Protein AF-A0A5C3KG82-F1 (afdb_monomer_lite)

Foldseek 3Di:
DQDDLVLVVVQCCPDPLVVLAAFPDTWDWAAPDPPGPDIDIDTDGDDDPVCVSVVVQAQDWTDTPNDIDGDHDDDPLDQFDQAQFQRATRDYVVPDPDPARADQFARHRDYVVCCCVPPPLQPWPPPDVVTDDRQDPPHDRQNGAGPQQRDNDGSPDCPDPCVVCRSPNVVSVVSVVVVVVVVVVVVVVVPDDDPDD

Radius of gyration: 24.8 Å; chains: 1; bounding box: 62×50×64 Å

Secondary structure (DSSP, 8-state):
-PPPHHHHHHHHHHSTTGGG--BSS--EEEESSTT-S-EEEE--B---TT-HHHHHHTT-EEEETTEEEE--PPP------B-TTT--BTS-GGG---SS---TTT--SS-GGGHHHH-TTTS--TT-SS--PPPPTTPPPS----TTT--SS-TT-TTSHHHHTTT-HHHHHHHHHHHHHHHHHHHHHHT------

Organism: Coprinopsis marcescibilis (NCBI:txid230819)

pLDDT: mean 83.53, std 13.72, range [41.16, 96.25]

Structure (mmCIF, N/CA/C/O backbone):
data_AF-A0A5C3KG82-F1
#
_entry.id   AF-A0A5C3KG82-F1
#
loop_
_atom_site.group_PDB
_atom_site.id
_atom_site.type_symbol
_atom_site.label_atom_id
_atom_site.label_alt_id
_atom_site.label_comp_id
_atom_site.label_asym_id
_atom_site.label_entity_id
_atom_site.label_seq_id
_atom_site.pdbx_PDB_ins_code
_atom_site.Cartn_x
_atom_site.Cartn_y
_atom_site.Cartn_z
_atom_site.occupancy
_atom_site.B_iso_or_equiv
_atom_site.auth_seq_id
_atom_site.auth_comp_id
_atom_site.auth_asym_id
_atom_site.auth_atom_id
_atom_site.pdbx_PDB_model_num
ATOM 1 N N . MET A 1 1 ? 3.382 -3.334 32.034 1.00 50.88 1 MET A N 1
ATOM 2 C CA . MET A 1 1 ? 3.306 -4.408 31.021 1.00 50.88 1 MET A CA 1
ATOM 3 C C . MET A 1 1 ? 2.644 -3.820 29.782 1.00 50.88 1 MET A C 1
ATOM 5 O O . MET A 1 1 ? 1.659 -3.107 29.936 1.00 50.88 1 MET A O 1
ATOM 9 N N . LEU A 1 2 ? 3.235 -3.974 28.597 1.00 67.50 2 LEU A N 1
ATOM 10 C CA . LEU A 1 2 ? 2.652 -3.453 27.353 1.00 67.50 2 LEU A CA 1
ATOM 11 C C . LEU A 1 2 ? 1.677 -4.492 26.803 1.00 67.50 2 LEU A C 1
ATOM 13 O O . LEU A 1 2 ? 2.041 -5.661 26.753 1.00 67.50 2 LEU A O 1
ATOM 17 N N . ALA A 1 3 ? 0.479 -4.063 26.405 1.00 79.88 3 ALA A N 1
ATOM 18 C CA . ALA A 1 3 ? -0.500 -4.946 25.777 1.00 79.88 3 ALA A CA 1
ATOM 19 C C . ALA A 1 3 ? 0.092 -5.602 24.520 1.00 79.88 3 ALA A C 1
ATOM 21 O O . ALA A 1 3 ? 0.797 -4.949 23.743 1.00 79.88 3 ALA A O 1
ATOM 22 N N . THR A 1 4 ? -0.199 -6.883 24.338 1.00 89.44 4 THR A N 1
ATOM 23 C CA . THR A 1 4 ? 0.180 -7.699 23.184 1.00 89.44 4 THR A CA 1
ATOM 24 C C . THR A 1 4 ? -0.978 -7.822 22.194 1.00 89.44 4 THR A C 1
ATOM 26 O O . THR A 1 4 ? -2.121 -7.462 22.488 1.00 89.44 4 THR A O 1
ATOM 29 N N . ALA A 1 5 ? -0.689 -8.299 20.981 1.00 90.00 5 ALA A N 1
ATOM 30 C CA . ALA A 1 5 ? -1.726 -8.542 19.978 1.00 90.00 5 ALA A CA 1
ATOM 31 C C . ALA A 1 5 ? -2.764 -9.562 20.477 1.00 90.00 5 ALA A C 1
ATOM 33 O O . ALA A 1 5 ? -3.955 -9.416 20.191 1.00 90.00 5 ALA A O 1
ATOM 34 N N . ASP A 1 6 ? -2.316 -10.545 21.260 1.00 91.56 6 ASP A N 1
ATOM 35 C CA . ASP A 1 6 ? -3.174 -11.560 21.863 1.00 91.56 6 ASP A CA 1
ATOM 36 C C . ASP A 1 6 ? -4.041 -10.976 22.979 1.00 91.56 6 ASP A C 1
ATOM 38 O O . ASP A 1 6 ? -5.227 -11.288 23.030 1.00 91.56 6 ASP A O 1
ATOM 42 N N . ASP A 1 7 ? -3.521 -10.055 23.799 1.00 91.56 7 ASP A N 1
ATOM 43 C CA . ASP A 1 7 ? -4.334 -9.352 24.806 1.00 91.56 7 ASP A CA 1
ATOM 44 C C . ASP A 1 7 ? -5.506 -8.607 24.153 1.00 91.56 7 ASP A C 1
ATOM 46 O O . ASP A 1 7 ? -6.643 -8.688 24.620 1.00 91.56 7 ASP A O 1
ATOM 50 N N . VAL A 1 8 ? -5.243 -7.929 23.028 1.00 92.19 8 VAL A N 1
ATOM 51 C CA . VAL A 1 8 ? -6.274 -7.234 22.242 1.00 92.19 8 VAL A CA 1
ATOM 52 C C . VAL A 1 8 ? -7.286 -8.228 21.676 1.00 92.19 8 VAL A C 1
ATOM 54 O O . VAL A 1 8 ? -8.495 -8.022 21.797 1.00 92.19 8 VAL A O 1
ATOM 57 N N . ALA A 1 9 ? -6.812 -9.309 21.053 1.00 93.75 9 ALA A N 1
ATOM 58 C CA . ALA A 1 9 ? -7.684 -10.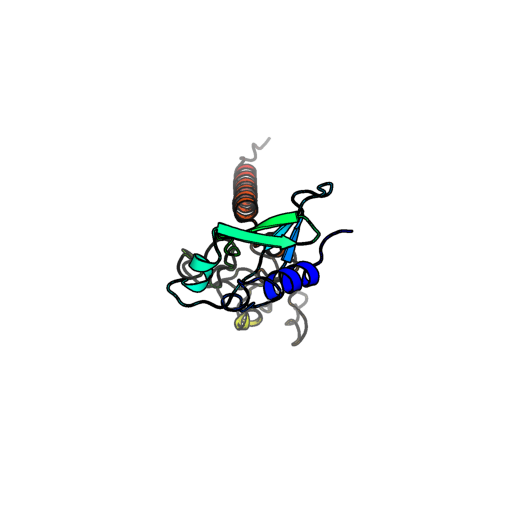317 20.464 1.00 93.75 9 ALA A CA 1
ATOM 59 C C . ALA A 1 9 ? -8.566 -10.994 21.525 1.00 93.75 9 ALA A C 1
ATOM 61 O O . ALA A 1 9 ? -9.757 -11.190 21.291 1.00 93.75 9 ALA A O 1
ATOM 62 N N . ASN A 1 10 ? -8.002 -11.313 22.690 1.00 93.56 10 ASN A N 1
ATOM 63 C CA . ASN A 1 10 ? -8.704 -11.946 23.800 1.00 93.56 10 ASN A CA 1
ATOM 64 C C . ASN A 1 10 ? -9.746 -11.007 24.409 1.00 93.56 10 ASN A C 1
ATOM 66 O O . ASN A 1 10 ? -10.885 -11.423 24.595 1.00 93.56 10 ASN A O 1
ATOM 70 N N . ALA A 1 11 ? -9.408 -9.733 24.632 1.00 93.44 11 ALA A N 1
ATOM 71 C CA . ALA A 1 11 ? -10.366 -8.740 25.117 1.00 93.44 11 ALA A CA 1
ATOM 72 C C . ALA A 1 11 ? -11.551 -8.563 24.151 1.00 93.44 11 ALA A C 1
ATOM 74 O O . ALA A 1 11 ? -12.706 -8.538 24.572 1.00 93.44 11 ALA A O 1
ATOM 75 N N . LEU A 1 12 ? -11.282 -8.507 22.843 1.00 94.31 12 LEU A N 1
ATOM 76 C CA . LEU A 1 12 ? -12.323 -8.400 21.819 1.00 94.31 12 LEU A CA 1
ATOM 77 C C . LEU A 1 12 ? -13.214 -9.651 21.760 1.00 94.31 12 LEU A C 1
ATOM 79 O O . LEU A 1 12 ? -14.436 -9.519 21.688 1.00 94.31 12 LEU A O 1
ATOM 83 N N . LYS A 1 13 ? -12.628 -10.851 21.845 1.00 93.19 13 LYS A N 1
ATOM 84 C CA . LYS A 1 13 ? -13.365 -12.128 21.870 1.00 93.19 13 LYS A CA 1
ATOM 85 C C . LYS A 1 13 ? -14.163 -12.346 23.158 1.00 93.19 13 LYS A C 1
ATOM 87 O O . LYS A 1 13 ? -15.191 -13.007 23.113 1.00 93.19 13 LYS A O 1
ATOM 92 N N . ALA A 1 14 ? -13.700 -11.812 24.284 1.00 92.44 14 ALA A N 1
ATOM 93 C CA . ALA A 1 14 ? -14.408 -11.875 25.561 1.00 92.44 14 ALA A CA 1
ATOM 94 C C . ALA A 1 14 ? -15.525 -10.822 25.677 1.00 92.44 14 ALA A C 1
ATOM 96 O O . ALA A 1 14 ? -16.346 -10.889 26.590 1.00 92.44 14 ALA A O 1
ATOM 97 N N . SER A 1 15 ? -15.558 -9.836 24.776 1.00 92.12 15 SER A N 1
ATOM 98 C CA . SER A 1 15 ? -16.579 -8.789 24.778 1.00 92.12 15 SER A CA 1
ATOM 99 C C . SER A 1 15 ? -17.898 -9.258 24.138 1.00 92.12 15 SER A C 1
ATOM 101 O O . SER A 1 15 ? -17.889 -10.145 23.279 1.00 92.12 15 SER A O 1
ATOM 103 N N . PRO A 1 16 ? -19.032 -8.590 24.429 1.00 93.00 16 PRO A N 1
ATOM 104 C CA . PRO A 1 16 ? -20.306 -8.833 23.736 1.00 93.00 16 PRO A CA 1
ATOM 105 C C . PRO A 1 16 ? -20.254 -8.617 22.212 1.00 93.00 16 PRO A C 1
ATOM 107 O O . PRO A 1 16 ? -21.169 -8.997 21.483 1.00 93.00 16 PRO A O 1
ATOM 110 N N . LEU A 1 17 ? -19.183 -7.998 21.709 1.00 93.31 17 LEU A N 1
ATOM 111 C CA . LEU A 1 17 ? -18.985 -7.700 20.295 1.00 93.31 17 LEU A CA 1
ATOM 112 C C . LEU A 1 17 ? -18.432 -8.888 19.499 1.00 93.31 17 LEU A C 1
ATOM 114 O O . LEU A 1 17 ? -18.381 -8.808 18.272 1.00 93.31 17 LEU A O 1
ATOM 118 N N . ALA A 1 18 ? -18.024 -9.975 20.163 1.00 93.25 18 ALA A N 1
ATOM 119 C CA . ALA A 1 18 ? -17.320 -11.101 19.551 1.00 93.25 18 ALA A CA 1
ATOM 120 C C . ALA A 1 18 ? -18.034 -11.680 18.316 1.00 93.25 18 ALA A C 1
ATOM 122 O O . ALA A 1 18 ? -17.386 -11.992 17.320 1.00 93.25 18 ALA A O 1
ATOM 123 N N . GLN A 1 19 ? -19.370 -11.727 18.328 1.00 92.88 19 GLN A N 1
ATOM 124 C CA . GLN A 1 19 ? -20.192 -12.192 17.200 1.00 92.88 19 GLN A CA 1
ATOM 125 C C . GLN A 1 19 ? -20.021 -11.374 15.902 1.00 92.88 19 GLN A C 1
ATOM 127 O O . GLN A 1 19 ? -20.330 -11.844 14.807 1.00 92.88 19 GLN A O 1
ATOM 132 N N . ASN A 1 20 ? -19.524 -10.141 16.005 1.00 92.75 20 ASN A N 1
ATOM 133 C CA . ASN A 1 20 ? -19.278 -9.254 14.870 1.00 92.75 20 ASN A CA 1
ATOM 134 C C . ASN A 1 20 ? -17.797 -9.192 14.474 1.00 92.75 20 ASN A C 1
ATOM 136 O O . ASN A 1 20 ? -17.451 -8.477 13.534 1.00 92.75 20 ASN A O 1
ATOM 140 N N . ILE A 1 21 ? -16.922 -9.937 15.153 1.00 92.75 21 ILE A N 1
ATOM 141 C CA . ILE A 1 21 ? -15.472 -9.845 14.990 1.00 92.75 21 ILE A CA 1
ATOM 142 C C . ILE A 1 21 ? -14.933 -11.157 14.422 1.00 92.75 21 ILE A C 1
ATOM 144 O O . ILE A 1 21 ? -14.676 -12.123 15.134 1.00 92.75 21 ILE A O 1
ATOM 148 N N . TYR A 1 22 ? -14.689 -11.151 13.114 1.00 92.69 22 TYR A N 1
ATOM 149 C CA . TYR A 1 22 ? -14.006 -12.230 12.405 1.00 92.69 22 TYR A CA 1
ATOM 150 C C . TYR A 1 22 ? -12.683 -11.699 11.875 1.00 92.69 22 TYR A C 1
ATOM 152 O O . TYR A 1 22 ? -12.640 -11.094 10.809 1.00 92.69 22 TYR A O 1
ATOM 160 N N . PHE A 1 23 ? -11.603 -11.858 12.631 1.00 90.38 23 PHE A N 1
ATOM 161 C CA . PHE A 1 23 ? -10.317 -11.276 12.253 1.00 90.38 23 PHE A CA 1
ATOM 162 C C . PHE A 1 23 ? -9.797 -11.827 10.916 1.00 90.38 23 PHE A C 1
ATOM 164 O O . PHE A 1 23 ? -9.768 -13.037 10.709 1.00 90.38 23 PHE A O 1
ATOM 171 N N . THR A 1 24 ? -9.301 -10.954 10.034 1.00 88.94 24 THR A N 1
ATOM 172 C CA . THR A 1 24 ? -8.602 -11.376 8.798 1.00 88.94 24 THR A CA 1
ATOM 173 C C . THR A 1 24 ? -7.098 -11.593 9.023 1.00 88.94 24 THR A C 1
ATOM 175 O O . THR A 1 24 ? -6.331 -11.722 8.071 1.00 88.94 24 THR A O 1
ATOM 178 N N . GLY A 1 25 ? -6.649 -11.526 10.275 1.00 87.56 25 GLY A N 1
ATOM 179 C CA . GLY A 1 25 ? -5.254 -11.600 10.696 1.00 87.56 25 GLY A CA 1
ATOM 180 C C . GLY A 1 25 ? -5.086 -11.071 12.120 1.00 87.56 25 GLY A C 1
ATOM 181 O O . GLY A 1 25 ? -6.023 -10.515 12.692 1.00 87.56 25 GLY A O 1
ATOM 182 N N . GLN A 1 26 ? -3.897 -11.229 12.702 1.00 87.62 26 GLN A N 1
ATOM 183 C CA . GLN A 1 26 ? -3.638 -10.745 14.061 1.00 87.62 26 GLN A CA 1
ATOM 184 C C . GLN A 1 26 ? -3.773 -9.212 14.165 1.00 87.62 26 GLN A C 1
ATOM 186 O O . GLN A 1 26 ? -3.346 -8.494 13.248 1.00 87.62 26 GLN A O 1
ATOM 191 N N . PRO A 1 27 ? -4.321 -8.688 15.281 1.00 91.62 27 PRO A N 1
ATOM 192 C CA . PRO A 1 27 ? -4.249 -7.267 15.587 1.00 91.62 27 PRO A CA 1
ATOM 193 C C . PRO A 1 27 ? -2.799 -6.775 15.601 1.00 91.62 27 PRO A C 1
ATOM 195 O O . PRO A 1 27 ? -1.889 -7.472 16.041 1.00 91.62 27 PRO A O 1
ATOM 198 N N . ARG A 1 28 ? -2.572 -5.545 15.146 1.00 89.62 28 ARG A N 1
ATOM 199 C CA . ARG A 1 28 ? -1.273 -4.868 15.245 1.00 89.62 28 ARG A CA 1
ATOM 200 C C . ARG A 1 28 ? -1.339 -3.772 16.293 1.00 89.62 28 ARG A C 1
ATOM 202 O O . ARG A 1 28 ? -2.328 -3.050 16.370 1.00 89.62 28 ARG A O 1
ATOM 209 N N . LEU A 1 29 ? -0.250 -3.578 17.019 1.00 88.31 29 LEU A N 1
ATOM 210 C CA . LEU A 1 29 ? -0.093 -2.468 17.953 1.00 88.31 29 LEU A CA 1
ATOM 211 C C . LEU A 1 29 ? 0.886 -1.455 17.379 1.00 88.31 29 LEU A C 1
ATOM 213 O O . LEU A 1 29 ? 1.995 -1.801 16.975 1.00 88.31 29 LEU A O 1
ATOM 217 N N . VAL A 1 30 ? 0.473 -0.194 17.355 1.00 86.12 30 VAL A N 1
ATOM 218 C CA . VAL A 1 30 ? 1.305 0.926 16.921 1.00 86.12 30 VAL A CA 1
ATOM 219 C C . VAL A 1 30 ? 1.440 1.879 18.095 1.00 86.12 30 VAL A C 1
ATOM 221 O O . VAL A 1 30 ? 0.454 2.439 18.568 1.00 86.12 30 VAL A O 1
ATOM 224 N N . ARG A 1 31 ? 2.663 2.056 18.596 1.00 84.38 31 ARG A N 1
ATOM 225 C CA . ARG A 1 31 ? 2.938 3.071 19.620 1.00 84.38 31 ARG A CA 1
ATOM 226 C C . ARG A 1 31 ? 2.845 4.463 19.009 1.00 84.38 31 ARG A C 1
ATOM 228 O O . ARG A 1 31 ? 3.338 4.675 17.904 1.00 84.38 31 ARG A O 1
ATOM 235 N N . ASN A 1 32 ? 2.281 5.410 19.755 1.00 79.81 32 ASN A N 1
ATOM 236 C CA . ASN A 1 32 ? 2.151 6.797 19.293 1.00 79.81 32 ASN A CA 1
ATOM 237 C C . ASN A 1 32 ? 3.513 7.501 19.159 1.00 79.81 32 ASN A C 1
ATOM 239 O O . ASN A 1 32 ? 3.686 8.377 18.318 1.00 79.81 32 ASN A O 1
ATOM 243 N N . SER A 1 33 ? 4.502 7.100 19.960 1.00 79.94 33 SER A N 1
ATOM 244 C CA . SER A 1 33 ? 5.903 7.511 19.826 1.00 79.94 33 SER A CA 1
ATOM 245 C C . SER A 1 33 ? 6.823 6.495 20.510 1.00 79.94 33 SER A C 1
ATOM 247 O O . SER A 1 33 ? 6.355 5.617 21.241 1.00 79.94 33 SER A O 1
ATOM 249 N N . ARG A 1 34 ? 8.145 6.613 20.311 1.00 77.75 34 ARG A N 1
ATOM 250 C CA . ARG A 1 34 ? 9.147 5.714 20.920 1.00 77.75 34 ARG A CA 1
ATOM 251 C C . ARG A 1 34 ? 9.051 5.664 22.452 1.00 77.75 34 ARG A C 1
ATOM 253 O O . ARG A 1 34 ? 9.261 4.602 23.031 1.00 77.75 34 ARG A O 1
ATOM 260 N N . HIS A 1 35 ? 8.699 6.790 23.072 1.00 83.06 35 HIS A N 1
ATOM 261 C CA . HIS A 1 35 ? 8.609 6.962 24.526 1.00 83.06 35 HIS A CA 1
ATOM 262 C C . HIS A 1 35 ? 7.163 6.973 25.045 1.00 83.06 35 HIS A C 1
ATOM 264 O O . HIS A 1 35 ? 6.937 7.202 26.229 1.00 83.06 35 HIS A O 1
ATOM 270 N N . SER A 1 36 ? 6.172 6.743 24.178 1.00 81.75 36 SER A N 1
ATOM 271 C CA . SER A 1 36 ? 4.771 6.767 24.588 1.00 81.75 36 SER A CA 1
ATOM 272 C C . SER A 1 36 ? 4.402 5.529 25.404 1.00 81.75 36 SER A C 1
ATOM 274 O O . SER A 1 36 ? 4.762 4.401 25.059 1.00 81.75 36 SER A O 1
ATOM 276 N N . THR A 1 37 ? 3.620 5.750 26.458 1.00 84.31 37 THR A N 1
ATOM 277 C CA . THR A 1 37 ? 2.954 4.703 27.245 1.00 84.31 37 THR A CA 1
ATOM 278 C C . THR A 1 37 ? 1.601 4.299 26.654 1.00 84.31 37 THR A C 1
ATOM 280 O O . THR A 1 37 ? 0.950 3.391 27.171 1.00 84.31 37 THR A O 1
ATOM 283 N N . THR A 1 38 ? 1.171 4.949 25.566 1.00 85.25 38 THR A N 1
ATOM 284 C CA . THR A 1 38 ? -0.068 4.646 24.849 1.00 85.25 38 THR A CA 1
ATOM 285 C C . THR A 1 38 ? 0.229 4.055 23.472 1.00 85.25 38 THR A C 1
ATOM 287 O O . THR A 1 38 ? 1.242 4.337 22.822 1.00 85.25 38 THR A O 1
ATOM 290 N N . CYS A 1 39 ? -0.665 3.185 23.019 1.00 88.19 39 CYS A N 1
ATOM 291 C CA . CYS A 1 39 ? -0.602 2.587 21.697 1.00 88.19 39 CYS A CA 1
ATOM 292 C C . CYS A 1 39 ? -2.010 2.435 21.135 1.00 88.19 39 CYS A C 1
ATOM 294 O O . CYS A 1 39 ? -2.983 2.342 21.882 1.00 88.19 39 CYS A O 1
ATOM 296 N N . THR A 1 40 ? -2.087 2.408 19.814 1.00 90.00 40 THR A N 1
ATOM 297 C CA . THR A 1 40 ? -3.316 2.180 19.067 1.00 90.00 40 THR A CA 1
ATOM 298 C C . THR A 1 40 ? -3.263 0.771 18.502 1.00 90.00 40 THR A C 1
ATOM 300 O O . THR A 1 40 ? -2.313 0.413 17.797 1.00 90.00 40 THR A O 1
ATOM 303 N N . ALA A 1 41 ? -4.274 -0.033 18.821 1.00 91.31 41 ALA A N 1
ATOM 304 C CA . ALA A 1 41 ? -4.447 -1.347 18.227 1.00 91.31 41 ALA A CA 1
ATOM 305 C C . ALA A 1 41 ? -5.275 -1.223 16.942 1.00 91.31 41 ALA A C 1
ATOM 307 O O . ALA A 1 41 ? -6.374 -0.677 16.959 1.00 91.31 41 ALA A O 1
ATOM 308 N N . TYR A 1 42 ? -4.756 -1.738 15.830 1.00 91.50 42 TYR A N 1
ATOM 309 C CA . TYR A 1 42 ? -5.495 -1.849 14.576 1.00 91.50 42 TYR A CA 1
ATOM 310 C C . TYR A 1 42 ? -5.787 -3.317 14.303 1.00 91.50 42 TYR A C 1
ATOM 312 O O . TYR A 1 42 ? -4.910 -4.169 14.446 1.00 91.50 42 TYR A O 1
ATOM 320 N N . PHE A 1 43 ? -6.991 -3.613 13.844 1.00 91.62 43 PHE A N 1
ATOM 321 C CA . PHE A 1 43 ? -7.382 -4.950 13.433 1.00 91.62 43 PHE A CA 1
ATOM 322 C C . PHE A 1 43 ? -8.298 -4.855 12.219 1.00 91.62 43 PHE A C 1
ATOM 324 O O . PHE A 1 43 ? -9.008 -3.869 12.034 1.00 91.62 43 PHE A O 1
ATOM 331 N N . ASN A 1 44 ? -8.250 -5.889 11.391 1.00 91.25 44 ASN A N 1
ATOM 332 C CA . ASN A 1 44 ? -9.105 -6.021 10.224 1.00 91.25 44 ASN A CA 1
ATOM 333 C C . ASN A 1 44 ? -10.112 -7.134 10.496 1.00 91.25 44 ASN A C 1
ATOM 335 O O . ASN A 1 44 ? -9.751 -8.162 11.079 1.00 91.25 44 ASN A O 1
ATOM 339 N N . ILE A 1 45 ? -11.347 -6.938 10.050 1.00 93.31 45 ILE A N 1
ATOM 340 C CA . ILE A 1 45 ? -12.412 -7.931 10.153 1.00 93.31 45 ILE A CA 1
ATOM 341 C C . ILE A 1 45 ? -12.897 -8.322 8.761 1.00 93.31 45 ILE A C 1
ATOM 343 O O . ILE A 1 45 ? -12.859 -7.518 7.830 1.00 93.31 45 ILE A O 1
ATOM 347 N N . TRP A 1 46 ? -13.376 -9.551 8.641 1.00 92.31 46 TRP A N 1
ATOM 348 C CA . TRP A 1 46 ? -14.207 -9.973 7.531 1.00 92.31 46 TRP A CA 1
ATOM 349 C C . TRP A 1 46 ? -15.571 -9.303 7.654 1.00 92.31 46 TRP A C 1
ATOM 351 O O . TRP A 1 46 ? -16.222 -9.383 8.697 1.00 92.31 46 TRP A O 1
ATOM 361 N N . ASP A 1 47 ? -15.999 -8.649 6.579 1.00 92.81 47 ASP A N 1
ATOM 362 C CA . ASP A 1 47 ? -17.287 -7.973 6.500 1.00 92.81 47 ASP A CA 1
ATOM 363 C C . ASP A 1 47 ? -17.852 -8.056 5.077 1.00 92.81 47 ASP A C 1
ATOM 365 O O . ASP A 1 47 ? -17.164 -8.387 4.112 1.00 92.81 47 ASP A O 1
ATOM 369 N N . SER A 1 48 ? -19.136 -7.751 4.972 1.00 91.38 48 SER A N 1
ATOM 370 C CA . SER A 1 48 ? -19.848 -7.501 3.726 1.00 91.38 48 SER A CA 1
ATOM 371 C C . SER A 1 48 ? -19.369 -6.217 3.037 1.00 91.38 48 SER A C 1
ATOM 373 O O . SER A 1 48 ? -18.841 -5.309 3.680 1.00 91.38 48 SER A O 1
ATOM 375 N N . LEU A 1 49 ? -19.658 -6.083 1.737 1.00 86.31 49 LEU A N 1
ATOM 376 C CA . LEU A 1 49 ? -19.447 -4.840 0.974 1.00 86.31 49 LEU A CA 1
ATOM 377 C C . LEU A 1 49 ? -20.126 -3.617 1.620 1.00 86.31 49 LEU A C 1
ATOM 379 O O . LEU A 1 49 ? -19.615 -2.505 1.526 1.00 86.31 49 LEU A O 1
ATOM 383 N N . ALA A 1 50 ? -21.260 -3.819 2.299 1.00 90.19 50 ALA A N 1
ATOM 384 C CA . ALA A 1 50 ? -21.995 -2.760 2.989 1.00 90.19 50 ALA A CA 1
ATOM 385 C C . ALA A 1 50 ? -21.356 -2.328 4.325 1.00 90.19 50 ALA A C 1
ATOM 387 O O . ALA A 1 50 ? -21.768 -1.310 4.899 1.00 90.19 50 ALA A O 1
ATOM 388 N N . GLY A 1 51 ? -20.371 -3.083 4.826 1.00 91.50 51 GLY A N 1
ATOM 389 C CA . GLY A 1 51 ? -19.655 -2.785 6.064 1.00 91.50 51 GLY A CA 1
ATOM 390 C C . GLY A 1 51 ? -20.515 -2.918 7.324 1.00 91.50 51 GLY A C 1
ATOM 391 O O . GLY A 1 51 ? -20.332 -2.150 8.269 1.00 91.50 51 GLY A O 1
ATOM 392 N N . THR A 1 52 ? -21.523 -3.794 7.320 1.00 93.00 52 THR A N 1
ATOM 393 C CA . THR A 1 52 ? -22.508 -3.888 8.408 1.00 93.00 52 THR A CA 1
ATOM 394 C C . THR A 1 52 ? -21.854 -4.221 9.747 1.00 93.00 52 THR A C 1
ATOM 396 O O . THR A 1 52 ? -22.165 -3.572 10.744 1.00 93.00 52 THR A O 1
ATOM 399 N N . LYS A 1 53 ? -20.904 -5.167 9.785 1.00 94.06 53 LYS A N 1
ATOM 400 C CA . LYS A 1 53 ? -20.229 -5.552 11.035 1.00 94.06 53 LYS A CA 1
ATOM 401 C C . LYS A 1 53 ? -19.350 -4.420 11.555 1.00 94.06 53 LYS A C 1
ATOM 403 O O . LYS A 1 53 ? -19.398 -4.101 12.739 1.00 94.06 53 LYS A O 1
ATOM 408 N N . ALA A 1 54 ? -18.598 -3.766 10.672 1.00 93.06 54 ALA A N 1
ATOM 409 C CA . ALA A 1 54 ? -17.772 -2.617 11.015 1.00 93.06 54 ALA A CA 1
ATOM 410 C C . ALA A 1 54 ? -18.623 -1.479 11.593 1.00 93.06 54 ALA A C 1
ATOM 412 O O . ALA A 1 54 ? -18.275 -0.933 12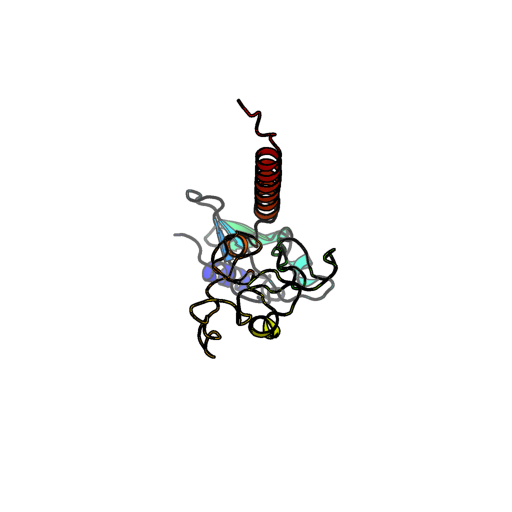.638 1.00 93.06 54 ALA A O 1
ATOM 413 N N . LYS A 1 55 ? -19.769 -1.165 10.974 1.00 94.06 55 LYS A N 1
ATOM 414 C CA . LYS A 1 55 ? -20.709 -0.148 11.474 1.00 94.06 55 LYS A CA 1
ATOM 415 C C . LYS A 1 55 ? -21.240 -0.477 12.869 1.00 94.06 55 LYS A C 1
ATOM 417 O O . LYS A 1 55 ? -21.344 0.429 13.684 1.00 94.06 55 LYS A O 1
ATOM 422 N N . THR A 1 56 ? -21.530 -1.746 13.161 1.00 94.31 56 THR A N 1
ATOM 423 C CA . THR A 1 56 ? -21.953 -2.178 14.505 1.00 94.31 56 THR A CA 1
ATOM 424 C C . THR A 1 56 ? -20.841 -2.037 15.546 1.00 94.31 56 THR A C 1
ATOM 426 O O . THR A 1 56 ? -21.126 -1.776 16.711 1.00 94.31 56 THR A O 1
ATOM 429 N N . LEU A 1 57 ? -19.578 -2.211 15.150 1.00 95.38 57 LEU A N 1
ATOM 430 C CA . LEU A 1 57 ? -18.431 -2.129 16.057 1.00 95.38 57 LEU A CA 1
ATOM 431 C C . LEU A 1 57 ? -17.977 -0.694 16.330 1.00 95.38 57 LEU A C 1
ATOM 433 O O . LEU A 1 57 ? -17.540 -0.395 17.439 1.00 95.38 57 LEU A O 1
ATOM 437 N N . ILE A 1 58 ? -18.041 0.192 15.337 1.00 95.25 58 ILE A N 1
ATOM 438 C CA . ILE A 1 58 ? -17.592 1.581 15.481 1.00 95.25 58 ILE A CA 1
ATOM 439 C C . ILE A 1 58 ? -18.398 2.279 16.583 1.00 95.25 58 ILE A C 1
ATOM 441 O O . ILE A 1 58 ? -19.623 2.231 16.616 1.00 95.25 58 ILE A O 1
ATOM 445 N N . GLY A 1 59 ? -17.688 2.945 17.492 1.00 94.88 59 GLY A N 1
ATOM 446 C CA . GLY A 1 59 ? -18.259 3.647 18.637 1.00 94.88 59 GLY A CA 1
ATOM 447 C C . GLY A 1 59 ? -18.420 2.784 19.889 1.00 94.88 59 GLY A C 1
ATOM 448 O O . GLY A 1 59 ? -18.566 3.350 20.972 1.00 94.88 59 GLY A O 1
ATOM 449 N N . GLN A 1 60 ? -18.331 1.454 19.771 1.00 96.25 60 GLN A N 1
ATOM 450 C CA . GLN A 1 60 ? -18.457 0.535 20.903 1.00 96.25 60 GLN A CA 1
ATOM 451 C C . GLN A 1 60 ? -17.239 0.586 21.828 1.00 96.25 60 GLN A C 1
ATOM 453 O O . GLN A 1 60 ? -16.120 0.893 21.406 1.00 96.25 60 GLN A O 1
ATOM 458 N N . LEU A 1 61 ? -17.468 0.257 23.098 1.00 95.38 61 LEU A N 1
ATOM 459 C CA . LEU A 1 61 ? -16.456 0.248 24.150 1.00 95.38 61 LEU A CA 1
ATOM 460 C C . LEU A 1 61 ? -16.024 -1.184 24.475 1.00 95.38 61 LEU A C 1
ATOM 462 O O . LEU A 1 61 ? -16.849 -2.090 24.566 1.00 95.38 61 LEU A O 1
ATOM 466 N N . VAL A 1 62 ? -14.724 -1.376 24.680 1.00 93.31 62 VAL A N 1
ATOM 467 C CA . VAL A 1 62 ? -14.112 -2.654 25.055 1.00 93.31 62 VAL A CA 1
ATOM 468 C C . VAL A 1 62 ? -13.188 -2.430 26.239 1.00 93.31 62 VAL A C 1
ATOM 470 O O . VAL A 1 62 ? -12.334 -1.542 26.214 1.00 93.31 62 VAL A O 1
ATOM 473 N N . SER A 1 63 ? -13.345 -3.249 27.272 1.00 91.25 63 SER A N 1
ATOM 474 C CA . SER A 1 63 ? -12.475 -3.230 28.446 1.00 91.25 63 SER A CA 1
ATOM 475 C C . SER A 1 63 ? -11.251 -4.108 28.211 1.00 91.25 63 SER A C 1
ATOM 477 O O . SER A 1 63 ? -11.374 -5.290 27.902 1.00 91.25 63 SER A O 1
ATOM 479 N N . MET A 1 64 ? -10.059 -3.545 28.384 1.00 87.50 64 MET A N 1
ATOM 480 C CA . MET A 1 64 ? -8.786 -4.245 28.234 1.00 87.50 64 MET A CA 1
ATOM 481 C C . MET A 1 64 ? -7.797 -3.750 29.291 1.00 87.50 64 MET A C 1
ATOM 483 O O . MET A 1 64 ? -7.531 -2.553 29.393 1.00 87.50 64 MET A O 1
ATOM 487 N N . GLY A 1 65 ? -7.249 -4.664 30.098 1.00 82.88 65 GLY A N 1
ATOM 488 C CA . GLY A 1 65 ? -6.249 -4.325 31.122 1.00 82.88 65 GLY A CA 1
ATOM 489 C C . GLY A 1 65 ? -6.718 -3.260 32.124 1.00 82.88 65 GLY A C 1
ATOM 490 O O . GLY A 1 65 ? -5.945 -2.371 32.476 1.00 82.88 65 GLY A O 1
ATOM 491 N N . GLY A 1 66 ? -7.996 -3.299 32.519 1.00 84.75 66 GLY A N 1
ATOM 492 C CA . GLY A 1 66 ? -8.606 -2.320 33.429 1.00 84.75 66 GLY A CA 1
ATOM 493 C C . GLY A 1 66 ? -8.899 -0.950 32.806 1.00 84.75 66 GLY A C 1
ATOM 494 O O . GLY A 1 66 ? -9.282 -0.029 33.521 1.00 84.75 66 GLY A O 1
ATOM 495 N N . LYS A 1 67 ? -8.724 -0.792 31.488 1.00 87.19 67 LYS A N 1
ATOM 496 C CA . LYS A 1 67 ? -9.021 0.444 30.756 1.00 87.19 67 LYS A CA 1
ATOM 497 C C . LYS A 1 67 ? -10.129 0.217 29.744 1.00 87.19 67 LYS A C 1
ATOM 49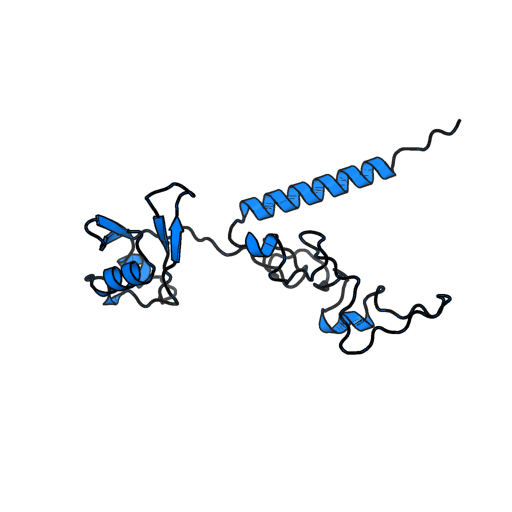9 O O . LYS A 1 67 ? -10.164 -0.815 29.081 1.00 87.19 67 LYS A O 1
ATOM 504 N N . THR A 1 68 ? -10.985 1.214 29.580 1.00 91.81 68 THR A N 1
ATOM 505 C CA . THR A 1 68 ? -12.003 1.219 28.531 1.00 91.81 68 THR A CA 1
ATOM 506 C C . THR A 1 68 ? -11.433 1.865 27.273 1.00 91.81 68 THR A C 1
ATOM 508 O O . THR A 1 68 ? -10.928 2.987 27.313 1.00 91.81 68 THR A O 1
ATOM 511 N N . CYS A 1 69 ? -11.508 1.161 26.149 1.00 91.81 69 CYS A N 1
ATOM 512 C CA . CYS A 1 69 ? -11.073 1.630 24.838 1.00 91.81 69 CYS A CA 1
ATOM 513 C C . CYS A 1 69 ? -12.271 1.697 23.890 1.00 91.81 69 CYS A C 1
ATOM 515 O O . CYS A 1 69 ? -13.098 0.790 23.878 1.00 91.81 69 CYS A O 1
ATOM 517 N N . GLN A 1 70 ? -12.352 2.745 23.071 1.00 95.00 70 GLN A N 1
ATOM 518 C CA . GLN A 1 70 ? -13.397 2.873 22.057 1.00 95.00 70 GLN A CA 1
ATOM 519 C C . GLN A 1 70 ? -12.899 2.371 20.701 1.00 95.00 70 GLN A C 1
ATOM 521 O O . GLN A 1 70 ? -11.804 2.729 20.264 1.00 95.00 70 GLN A O 1
ATOM 526 N N . ILE A 1 71 ? -13.714 1.572 20.017 1.00 95.19 71 ILE A N 1
ATOM 527 C CA . ILE A 1 71 ? -13.451 1.155 18.642 1.00 95.19 71 ILE A CA 1
ATOM 528 C C . ILE A 1 71 ? -13.773 2.321 17.712 1.00 95.19 71 ILE A C 1
ATOM 530 O O . ILE A 1 71 ? -14.875 2.868 17.727 1.00 95.19 71 ILE A O 1
ATOM 534 N N . GLN A 1 72 ? -12.818 2.684 16.864 1.00 94.44 72 GLN A N 1
ATOM 535 C CA . GLN A 1 72 ? -12.983 3.740 15.873 1.00 94.44 72 GLN A CA 1
ATOM 536 C C . GLN A 1 72 ? -12.734 3.192 14.473 1.00 94.44 72 GLN A C 1
ATOM 538 O O . GLN A 1 72 ? -11.944 2.263 14.285 1.00 94.44 72 GLN A O 1
ATOM 543 N N . ALA A 1 73 ? -13.388 3.793 13.479 1.00 91.75 73 ALA A N 1
ATOM 544 C CA . ALA A 1 73 ? -13.050 3.535 12.091 1.00 91.75 73 ALA A CA 1
ATOM 545 C C . ALA A 1 73 ? -11.599 3.968 11.864 1.00 91.75 73 ALA A C 1
ATOM 547 O O . ALA A 1 73 ? -11.256 5.141 12.028 1.00 91.75 73 ALA A O 1
ATOM 548 N N . ALA A 1 74 ? -10.736 3.027 11.484 1.00 85.50 74 ALA A N 1
ATOM 549 C CA . ALA A 1 74 ? -9.402 3.394 11.055 1.00 85.50 74 ALA A CA 1
ATOM 550 C C . ALA A 1 74 ? -9.531 4.264 9.801 1.00 85.50 74 ALA A C 1
ATOM 552 O O . ALA A 1 74 ? -10.215 3.888 8.844 1.00 85.50 74 ALA A O 1
ATOM 553 N N . LYS A 1 75 ? -8.846 5.414 9.779 1.00 77.12 75 LYS A N 1
ATOM 554 C CA . LYS A 1 75 ? -8.648 6.139 8.523 1.00 77.12 75 LYS A CA 1
ATOM 555 C C . LYS A 1 75 ? -8.060 5.139 7.540 1.00 77.12 75 LYS A C 1
ATOM 557 O O . LYS A 1 75 ? -7.077 4.476 7.882 1.00 77.12 75 LYS A O 1
ATOM 562 N N . ALA A 1 76 ? -8.659 5.021 6.355 1.00 66.94 76 ALA A N 1
ATOM 563 C CA . ALA A 1 76 ? -8.090 4.195 5.308 1.00 66.94 76 ALA A CA 1
ATOM 564 C C . ALA A 1 76 ? -6.618 4.599 5.172 1.00 66.94 76 ALA A C 1
ATOM 566 O O . ALA A 1 76 ? -6.301 5.728 4.795 1.00 66.94 76 ALA A O 1
ATOM 567 N N . ASN A 1 77 ? -5.724 3.688 5.544 1.00 63.25 77 ASN A N 1
ATOM 568 C CA . ASN A 1 77 ? -4.306 3.804 5.266 1.00 63.25 77 ASN A CA 1
ATOM 569 C C . ASN A 1 77 ? -4.019 2.798 4.156 1.00 63.25 77 ASN A C 1
ATOM 571 O O . ASN A 1 77 ? -3.414 1.748 4.417 1.00 63.25 77 ASN A O 1
ATOM 575 N N . PRO A 1 78 ? -4.567 3.036 2.942 1.00 68.25 78 PRO A N 1
ATOM 576 C CA . PRO A 1 78 ? -4.269 2.176 1.830 1.00 68.25 78 PRO A CA 1
ATOM 577 C C . PRO A 1 78 ? -2.765 2.254 1.664 1.00 68.25 78 PRO A C 1
ATOM 579 O O . PRO A 1 78 ? -2.173 3.326 1.516 1.00 68.25 78 PRO A O 1
ATOM 582 N N . ARG A 1 79 ? -2.142 1.085 1.733 1.00 80.25 79 ARG A N 1
ATOM 583 C CA . ARG A 1 79 ? -0.770 0.926 1.298 1.00 80.25 79 ARG A CA 1
ATOM 584 C C . ARG A 1 79 ? -0.630 1.646 -0.043 1.00 80.25 79 ARG A C 1
ATOM 586 O O . ARG A 1 79 ? -1.412 1.380 -0.955 1.00 80.25 79 ARG A O 1
ATOM 593 N N . ALA A 1 80 ? 0.345 2.541 -0.156 1.00 87.94 80 ALA A N 1
ATOM 594 C CA . ALA A 1 80 ? 0.661 3.166 -1.425 1.00 87.94 80 ALA A CA 1
ATOM 595 C C . ALA A 1 80 ? 0.857 2.054 -2.459 1.00 87.94 80 ALA A C 1
ATOM 597 O O . ALA A 1 80 ? 1.607 1.105 -2.223 1.00 87.94 80 ALA A O 1
ATOM 598 N N . ALA A 1 81 ? 0.132 2.128 -3.569 1.00 90.56 81 ALA A N 1
ATOM 599 C CA . ALA A 1 81 ? 0.217 1.104 -4.594 1.00 90.56 81 ALA A CA 1
ATOM 600 C C . ALA A 1 81 ? 1.597 1.155 -5.264 1.00 90.56 81 ALA A C 1
ATOM 602 O O . ALA A 1 81 ? 2.138 2.238 -5.487 1.00 90.56 81 ALA A O 1
ATOM 603 N N . LEU A 1 82 ? 2.156 -0.015 -5.569 1.00 94.25 82 LEU A N 1
ATOM 604 C CA . LEU A 1 82 ? 3.288 -0.151 -6.479 1.00 94.25 82 LEU A CA 1
ATOM 605 C C . LEU A 1 82 ? 2.718 -0.422 -7.870 1.00 94.25 82 LEU A C 1
ATOM 607 O O . LEU A 1 82 ? 2.180 -1.503 -8.122 1.00 94.25 82 LEU A O 1
ATOM 611 N N . CYS A 1 83 ? 2.807 0.562 -8.758 1.00 94.81 83 CYS A N 1
ATOM 612 C CA . CYS A 1 83 ? 2.304 0.442 -10.117 1.00 94.81 83 CYS A CA 1
ATOM 613 C C . CYS A 1 83 ? 3.058 -0.662 -10.867 1.00 94.81 83 CYS A C 1
ATOM 615 O O . CYS A 1 83 ? 4.277 -0.606 -10.957 1.00 94.81 83 CYS A O 1
ATOM 617 N N . GLN A 1 84 ? 2.358 -1.646 -11.434 1.00 92.94 84 GLN A N 1
ATOM 618 C CA . GLN A 1 84 ? 3.001 -2.732 -12.192 1.00 92.94 84 GLN A CA 1
ATOM 619 C C . GLN A 1 84 ? 3.414 -2.312 -13.615 1.00 92.94 84 GLN A C 1
ATOM 621 O O . GLN A 1 84 ? 4.155 -3.029 -14.274 1.00 92.94 84 GLN A O 1
ATOM 626 N N . GLN A 1 85 ? 2.966 -1.140 -14.082 1.00 94.25 85 GLN A N 1
ATOM 627 C CA . GLN A 1 85 ? 3.327 -0.608 -15.397 1.00 94.25 85 GLN A CA 1
ATOM 628 C C . GLN A 1 85 ? 4.650 0.157 -15.349 1.00 94.25 85 GLN A C 1
ATOM 630 O O . GLN A 1 85 ? 5.550 -0.130 -16.122 1.00 94.25 85 GLN A O 1
ATOM 635 N N . CYS A 1 86 ? 4.805 1.105 -14.420 1.00 95.12 86 CYS A N 1
ATOM 636 C CA . CYS A 1 86 ? 6.015 1.933 -14.327 1.00 95.12 86 CYS A CA 1
ATOM 637 C C . CYS A 1 86 ? 6.907 1.612 -13.117 1.00 95.12 86 CYS A C 1
ATOM 639 O O . CYS A 1 86 ? 7.947 2.246 -12.939 1.00 95.12 86 CYS A O 1
ATOM 641 N N . TRP A 1 87 ? 6.484 0.683 -12.252 1.00 95.38 87 TRP A N 1
ATOM 642 C CA . TRP A 1 87 ? 7.176 0.277 -11.020 1.00 95.38 87 TRP A CA 1
ATOM 643 C C . TRP A 1 87 ? 7.447 1.393 -10.009 1.00 95.38 87 TRP A C 1
ATOM 645 O O . TRP A 1 87 ? 8.305 1.265 -9.131 1.00 95.38 87 TRP A O 1
ATOM 655 N N . ARG A 1 88 ? 6.669 2.478 -10.086 1.00 95.12 88 ARG A N 1
ATOM 656 C CA . ARG A 1 88 ? 6.682 3.564 -9.103 1.00 95.12 88 ARG A CA 1
ATOM 657 C C . ARG A 1 88 ? 5.614 3.377 -8.036 1.00 95.12 88 ARG A C 1
ATOM 659 O O . ARG A 1 88 ? 4.521 2.880 -8.305 1.00 95.12 88 ARG A O 1
ATOM 666 N N . TRP A 1 89 ? 5.933 3.803 -6.821 1.00 95.19 89 TRP A N 1
ATOM 667 C CA . TRP A 1 89 ? 4.994 3.840 -5.709 1.00 95.19 89 TRP A CA 1
ATOM 668 C C . TRP A 1 89 ? 4.045 5.041 -5.814 1.00 95.19 89 TRP A C 1
ATOM 670 O O . TRP A 1 89 ? 4.372 6.072 -6.399 1.00 95.19 89 TRP A O 1
ATOM 680 N N . GLY A 1 90 ? 2.871 4.924 -5.197 1.00 92.88 90 GLY A N 1
ATOM 681 C CA . GLY A 1 90 ? 1.917 6.021 -5.017 1.00 92.88 90 GLY A CA 1
ATOM 682 C C . GLY A 1 90 ? 0.735 6.032 -5.987 1.00 92.88 90 GLY A C 1
ATOM 683 O O . GLY A 1 90 ? -0.158 6.851 -5.803 1.00 92.88 90 GLY A O 1
ATOM 684 N N . HIS A 1 91 ? 0.685 5.127 -6.968 1.00 92.56 91 HIS A N 1
ATOM 685 C CA . HIS A 1 91 ? -0.468 4.960 -7.861 1.00 92.56 91 HIS A CA 1
ATOM 686 C C . HIS A 1 91 ? -0.611 3.506 -8.333 1.00 92.56 91 HIS A C 1
ATOM 688 O O . HIS A 1 91 ? 0.348 2.734 -8.314 1.00 92.56 91 HIS A O 1
ATOM 694 N N . SER A 1 92 ? -1.827 3.115 -8.717 1.00 92.06 92 SER A N 1
ATOM 695 C CA . SER A 1 92 ? -2.123 1.822 -9.344 1.00 92.06 92 SER A CA 1
ATOM 696 C C . SER A 1 92 ? -1.802 1.847 -10.842 1.00 92.06 92 SER A C 1
ATOM 698 O O . SER A 1 92 ? -1.621 2.913 -11.426 1.00 92.06 92 SER A O 1
ATOM 700 N N . ALA A 1 93 ? -1.800 0.677 -11.490 1.00 88.69 93 ALA A N 1
ATOM 701 C CA . ALA A 1 93 ? -1.680 0.591 -12.949 1.00 88.69 93 ALA A CA 1
ATOM 702 C C . ALA A 1 93 ? -2.796 1.367 -13.677 1.00 88.69 93 ALA A C 1
ATOM 704 O O . ALA A 1 93 ? -2.515 2.069 -14.639 1.00 88.69 93 ALA A O 1
ATOM 705 N N . SER A 1 94 ? -4.030 1.333 -13.160 1.00 88.81 94 SER A N 1
ATOM 706 C CA . SER A 1 94 ? -5.167 2.073 -13.730 1.00 88.81 94 SER A CA 1
ATOM 707 C C . SER A 1 94 ? -4.997 3.597 -13.714 1.00 88.81 94 SER A C 1
ATOM 709 O O . SER A 1 94 ? -5.545 4.276 -14.572 1.00 88.81 94 SER A O 1
ATOM 711 N N . GLY A 1 95 ? -4.240 4.139 -12.756 1.00 91.00 95 GLY A N 1
ATOM 712 C CA . GLY A 1 95 ? -3.919 5.567 -12.672 1.00 91.00 95 GLY A CA 1
ATOM 713 C C . GLY A 1 95 ? -2.564 5.927 -13.286 1.00 91.00 95 GLY A C 1
ATOM 714 O O . GLY A 1 95 ? -2.036 7.001 -12.999 1.00 91.00 95 GLY A O 1
ATOM 715 N N . CYS A 1 96 ? -1.941 5.021 -14.045 1.00 93.81 96 CYS A N 1
ATOM 716 C CA . CYS A 1 96 ? -0.614 5.238 -14.603 1.00 93.81 96 CYS A CA 1
ATOM 717 C C . CYS A 1 96 ? -0.678 5.989 -15.936 1.00 93.81 96 CYS A C 1
ATOM 719 O O . CYS A 1 96 ? -1.440 5.634 -16.826 1.00 93.81 96 CYS A O 1
ATOM 721 N N . THR A 1 97 ? 0.184 6.992 -16.099 1.00 93.88 97 THR A N 1
ATOM 722 C CA . THR A 1 97 ? 0.319 7.768 -17.344 1.00 93.88 97 THR A CA 1
ATOM 723 C C . THR A 1 97 ? 1.492 7.312 -18.218 1.00 93.88 97 THR A C 1
ATOM 725 O O . THR A 1 97 ? 1.767 7.916 -19.255 1.00 93.88 97 THR A O 1
ATOM 728 N N . ALA A 1 98 ? 2.224 6.268 -17.810 1.00 92.31 98 ALA A N 1
ATOM 729 C CA . ALA A 1 98 ? 3.327 5.732 -18.602 1.00 92.31 98 ALA A CA 1
ATOM 730 C C . ALA A 1 98 ? 2.796 5.128 -19.911 1.00 92.31 98 ALA A C 1
ATOM 732 O O . ALA A 1 98 ? 1.844 4.361 -19.888 1.00 92.31 98 ALA A O 1
ATOM 733 N N . LYS A 1 99 ? 3.426 5.433 -21.049 1.00 92.00 99 LYS A N 1
ATOM 734 C CA . LYS A 1 99 ? 2.974 4.942 -22.367 1.00 92.00 99 LYS A CA 1
ATOM 735 C C . LYS A 1 99 ? 3.285 3.463 -22.621 1.00 92.00 99 LYS A C 1
ATOM 737 O O . LYS A 1 99 ? 2.670 2.852 -23.483 1.00 92.00 99 LYS A O 1
ATOM 742 N N . ALA A 1 100 ? 4.250 2.911 -21.893 1.00 90.12 100 ALA A N 1
ATOM 743 C CA . ALA A 1 100 ? 4.677 1.525 -21.999 1.00 90.12 100 ALA A CA 1
ATOM 744 C C . ALA A 1 100 ? 4.948 0.964 -20.604 1.00 90.12 100 ALA A C 1
ATOM 746 O O . ALA A 1 100 ? 5.222 1.715 -19.659 1.00 90.12 100 ALA A O 1
ATOM 747 N N . LEU A 1 101 ? 4.894 -0.360 -20.494 1.00 93.06 101 LEU A N 1
ATOM 748 C CA . LEU A 1 101 ? 5.396 -1.058 -19.321 1.00 93.06 101 LEU A CA 1
ATOM 749 C C . LEU A 1 101 ? 6.910 -0.851 -19.188 1.00 93.06 101 LEU A C 1
ATOM 751 O O . LEU A 1 101 ? 7.611 -0.564 -20.158 1.00 93.06 101 LEU A O 1
ATOM 755 N N . SER A 1 102 ? 7.415 -0.983 -17.971 1.00 93.50 102 SER A N 1
ATOM 756 C CA . SER A 1 102 ? 8.830 -0.851 -17.654 1.00 93.50 102 SER A CA 1
ATOM 757 C C . SER A 1 102 ? 9.334 -2.094 -16.935 1.00 93.50 102 SER A C 1
ATOM 759 O O . SER A 1 102 ? 8.589 -2.769 -16.229 1.00 93.50 102 SER A O 1
ATOM 761 N N . CYS A 1 103 ? 10.622 -2.372 -17.061 1.00 92.31 103 CYS A N 1
ATOM 762 C CA . CYS A 1 103 ? 11.279 -3.451 -16.346 1.00 92.31 103 CYS A CA 1
ATOM 763 C C . CYS A 1 103 ? 11.556 -3.011 -14.897 1.00 92.31 103 CYS A C 1
ATOM 765 O O . CYS A 1 103 ? 12.174 -1.963 -14.704 1.00 92.31 103 CYS A O 1
ATOM 767 N N . PRO A 1 104 ? 11.194 -3.787 -13.860 1.00 92.56 104 PRO A N 1
ATOM 768 C CA . PRO A 1 104 ? 11.494 -3.419 -12.473 1.00 92.56 104 PRO A CA 1
ATOM 769 C C . PRO A 1 104 ? 12.996 -3.427 -12.158 1.00 92.56 104 PRO A C 1
ATOM 771 O O . PRO A 1 104 ? 13.406 -2.847 -11.155 1.00 92.56 104 PRO A O 1
ATOM 774 N N . GLU A 1 105 ? 13.808 -4.097 -12.980 1.00 91.25 105 GLU A N 1
ATOM 775 C CA . GLU A 1 105 ? 15.247 -4.261 -12.758 1.00 91.25 105 GLU A CA 1
ATOM 776 C C . GLU A 1 105 ? 16.070 -3.112 -13.354 1.00 91.25 105 GLU A C 1
ATOM 778 O O . GLU A 1 105 ? 17.015 -2.653 -12.722 1.00 91.25 105 GLU A O 1
ATOM 783 N N . CYS A 1 106 ? 15.704 -2.610 -14.539 1.00 88.81 106 CYS A N 1
ATOM 784 C CA . CYS A 1 106 ? 16.461 -1.556 -15.232 1.00 88.81 106 CYS A CA 1
ATOM 785 C C . CYS A 1 106 ? 15.624 -0.370 -15.723 1.00 88.81 106 CYS A C 1
ATOM 787 O O . CYS A 1 106 ? 16.155 0.519 -16.379 1.00 88.81 106 CYS A O 1
ATOM 789 N N . SER A 1 107 ? 14.319 -0.339 -15.442 1.00 89.31 107 SER A N 1
ATOM 790 C CA . SER A 1 107 ? 13.381 0.695 -15.913 1.00 89.31 107 SER A CA 1
ATOM 791 C C . SER A 1 107 ? 13.230 0.813 -17.442 1.00 89.31 107 SER A C 1
ATOM 793 O O . SER A 1 107 ? 12.583 1.746 -17.909 1.00 89.31 107 SER A O 1
ATOM 795 N N . GLY A 1 108 ? 13.804 -0.111 -18.225 1.00 89.44 108 GLY A N 1
ATOM 796 C CA . GLY A 1 108 ? 13.683 -0.140 -19.689 1.00 89.44 108 GLY A CA 1
ATOM 797 C C . GLY A 1 108 ? 12.290 -0.572 -20.176 1.00 89.44 108 GLY A C 1
ATOM 798 O O . GLY A 1 108 ? 11.553 -1.174 -19.396 1.00 89.44 108 GLY A O 1
ATOM 799 N N . PRO A 1 109 ? 11.913 -0.274 -21.435 1.00 91.75 109 PRO A N 1
ATOM 800 C CA . PRO A 1 109 ? 10.566 -0.490 -21.974 1.00 91.75 109 PRO A CA 1
ATOM 801 C C . PRO A 1 109 ? 10.311 -1.957 -22.374 1.00 91.75 109 PRO A C 1
ATOM 803 O O . PRO A 1 109 ? 10.080 -2.270 -23.539 1.00 91.75 109 PRO A O 1
ATOM 806 N N . HIS A 1 110 ? 10.396 -2.872 -21.410 1.0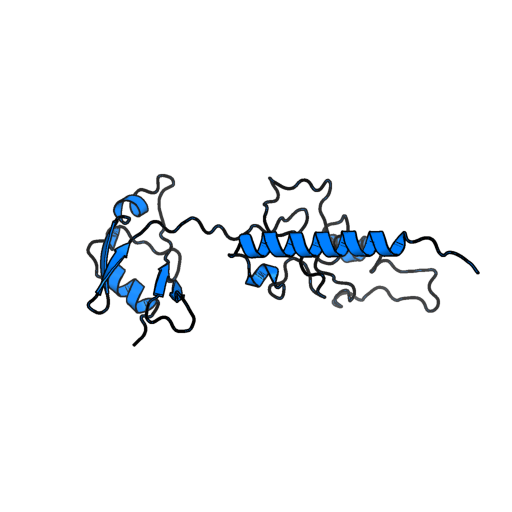0 90.69 110 HIS A N 1
ATOM 807 C CA . HIS A 1 110 ? 10.230 -4.317 -21.597 1.00 90.69 110 HIS A CA 1
ATOM 808 C C . HIS A 1 110 ? 9.861 -4.999 -20.279 1.00 90.69 110 HIS A C 1
ATOM 810 O O . HIS A 1 110 ? 10.083 -4.450 -19.197 1.00 90.69 110 HIS A O 1
ATOM 816 N N . GLU A 1 111 ? 9.284 -6.197 -20.349 1.00 90.38 111 GLU A N 1
ATOM 817 C CA . GLU A 1 111 ? 8.830 -6.906 -19.151 1.00 90.38 111 GLU A CA 1
ATOM 818 C C . GLU A 1 111 ? 10.008 -7.507 -18.385 1.00 90.38 111 GLU A C 1
ATOM 820 O O . GLU A 1 111 ? 11.081 -7.744 -18.943 1.00 90.38 111 GLU A O 1
ATOM 825 N N . GLN A 1 112 ? 9.821 -7.817 -17.098 1.00 88.88 112 GLN A N 1
ATOM 826 C CA . GLN A 1 112 ? 10.882 -8.436 -16.297 1.00 88.88 112 GLN A CA 1
ATOM 827 C C . GLN A 1 112 ? 11.403 -9.738 -16.934 1.00 88.88 112 GLN A C 1
ATOM 829 O O . GLN A 1 112 ? 12.612 -9.931 -17.025 1.00 88.88 112 GLN A O 1
ATOM 834 N N . GLY A 1 113 ? 10.512 -10.591 -17.454 1.00 87.12 113 GLY A N 1
ATOM 835 C CA . GLY A 1 113 ? 10.899 -11.842 -18.120 1.00 87.12 113 GLY A CA 1
ATOM 836 C C . GLY A 1 113 ? 11.736 -11.641 -19.390 1.00 87.12 113 GLY A C 1
ATOM 837 O O . GLY A 1 113 ? 12.565 -12.481 -19.731 1.00 87.12 113 GLY A O 1
ATOM 838 N N . GLN A 1 114 ? 11.588 -10.495 -20.056 1.00 87.88 114 GLN A N 1
ATOM 839 C CA . GLN A 1 114 ? 12.327 -10.138 -21.269 1.00 87.88 114 GLN A CA 1
ATOM 840 C C . GLN A 1 114 ? 13.647 -9.414 -20.970 1.00 87.88 114 GLN A C 1
ATOM 842 O O . GLN A 1 114 ? 14.390 -9.084 -21.897 1.00 87.88 114 GLN A O 1
ATOM 847 N N . HIS A 1 115 ? 13.967 -9.174 -19.691 1.00 87.38 115 HIS A N 1
ATOM 848 C CA . HIS A 1 115 ? 15.096 -8.340 -19.282 1.00 87.38 115 HIS A CA 1
ATOM 849 C C . HIS A 1 115 ? 16.405 -8.729 -19.968 1.00 87.38 115 HIS A C 1
ATOM 851 O O . HIS A 1 115 ? 17.051 -7.881 -20.575 1.00 87.38 115 HIS A O 1
ATOM 857 N N . ARG A 1 116 ? 16.767 -10.014 -19.960 1.00 81.81 116 ARG A N 1
ATOM 858 C CA . ARG A 1 116 ? 18.037 -10.475 -20.544 1.00 81.81 116 ARG A CA 1
ATOM 859 C C . ARG A 1 116 ? 18.144 -10.258 -22.055 1.00 81.81 116 ARG A C 1
ATOM 861 O O . ARG A 1 116 ? 19.251 -10.087 -22.553 1.00 81.81 116 ARG A O 1
ATOM 868 N N . GLN A 1 117 ? 17.023 -10.309 -22.773 1.00 81.00 117 GLN A N 1
ATOM 869 C CA . GLN A 1 117 ? 16.989 -10.209 -24.236 1.00 81.00 117 GLN A CA 1
ATOM 870 C C . GLN A 1 117 ? 16.968 -8.747 -24.696 1.00 81.00 117 GLN A C 1
ATOM 872 O O . GLN A 1 117 ? 17.595 -8.397 -25.694 1.00 81.00 117 GLN A O 1
ATOM 877 N N . MET A 1 118 ? 16.257 -7.898 -23.949 1.00 82.31 118 MET A N 1
ATOM 878 C CA . MET A 1 118 ? 15.935 -6.531 -24.358 1.00 82.31 118 MET A CA 1
ATOM 879 C C . MET A 1 118 ? 16.808 -5.472 -23.681 1.00 82.31 118 MET A C 1
ATOM 881 O O . MET A 1 118 ? 17.038 -4.409 -24.259 1.00 82.31 118 MET A O 1
ATOM 885 N N . ALA A 1 119 ? 17.311 -5.724 -22.468 1.00 81.44 119 ALA A N 1
ATOM 886 C CA . ALA A 1 119 ? 18.092 -4.731 -21.745 1.00 81.44 119 ALA A CA 1
ATOM 887 C C . ALA A 1 119 ? 19.459 -4.525 -22.407 1.00 81.44 119 ALA A C 1
ATOM 889 O O . ALA A 1 119 ? 20.255 -5.457 -22.526 1.00 81.44 119 ALA A O 1
ATOM 890 N N . GLY A 1 120 ? 19.774 -3.276 -22.767 1.00 75.38 120 GLY A N 1
ATOM 891 C CA . GLY A 1 120 ? 21.075 -2.917 -23.343 1.00 75.38 120 GLY A CA 1
ATOM 892 C C . GLY A 1 120 ? 22.263 -3.312 -22.458 1.00 75.38 120 GLY A C 1
ATOM 893 O O . GLY A 1 120 ? 23.310 -3.673 -22.977 1.00 75.38 120 GLY A O 1
ATOM 894 N N . CYS A 1 121 ? 22.078 -3.339 -21.134 1.00 72.62 121 CYS A N 1
ATOM 895 C CA . CYS A 1 121 ? 23.096 -3.768 -20.173 1.00 72.62 121 CYS A CA 1
ATOM 896 C C . CYS A 1 121 ? 23.364 -5.289 -20.163 1.00 72.62 121 CYS A C 1
ATOM 898 O O . CYS A 1 121 ? 24.381 -5.723 -19.627 1.00 72.62 121 CYS A O 1
ATOM 900 N N . CYS A 1 122 ? 22.460 -6.094 -20.732 1.00 71.50 122 CYS A N 1
ATOM 901 C CA . CYS A 1 122 ? 22.603 -7.546 -20.891 1.00 71.50 122 CYS A CA 1
ATOM 902 C C . CYS A 1 122 ? 22.865 -7.960 -22.343 1.00 71.50 122 CYS A C 1
ATOM 904 O O . CYS A 1 122 ? 23.281 -9.092 -22.596 1.00 71.50 122 CYS A O 1
ATOM 906 N N . LYS A 1 123 ? 22.605 -7.065 -23.301 1.00 66.62 123 LYS A N 1
ATOM 907 C CA . LYS A 1 123 ? 22.820 -7.318 -24.720 1.00 66.62 123 LYS A CA 1
ATOM 908 C C . LYS A 1 123 ? 24.323 -7.416 -24.982 1.00 66.62 123 LYS A C 1
ATOM 910 O O . LYS A 1 123 ? 25.077 -6.493 -24.687 1.00 66.62 123 LYS A O 1
ATOM 915 N N . ARG A 1 124 ? 24.752 -8.552 -25.537 1.00 53.25 124 ARG A N 1
ATOM 916 C CA . ARG A 1 124 ? 26.139 -8.822 -25.943 1.00 53.25 124 ARG A CA 1
ATOM 917 C C . ARG A 1 124 ? 26.674 -7.647 -26.767 1.00 53.25 124 ARG A C 1
ATOM 919 O O . ARG A 1 124 ? 26.142 -7.369 -27.841 1.00 53.25 124 ARG A O 1
ATOM 926 N N . ASN A 1 125 ? 27.724 -6.981 -26.289 1.00 58.06 125 ASN A N 1
ATOM 927 C CA . ASN A 1 125 ? 28.458 -6.033 -27.118 1.00 58.06 125 ASN A CA 1
ATOM 928 C C . ASN A 1 125 ? 29.442 -6.826 -27.986 1.00 58.06 125 ASN A C 1
ATOM 930 O O . ASN A 1 125 ? 30.537 -7.164 -27.543 1.00 58.06 125 ASN A O 1
ATOM 934 N N . LEU A 1 126 ? 29.025 -7.156 -29.211 1.00 51.50 126 LEU A N 1
ATOM 935 C CA . LEU A 1 126 ? 29.864 -7.849 -30.196 1.00 51.50 126 LEU A CA 1
ATOM 936 C C . LEU A 1 126 ? 31.072 -7.008 -30.653 1.00 51.50 126 LEU A C 1
ATOM 938 O O . LEU A 1 126 ? 31.985 -7.563 -31.252 1.00 51.50 126 LEU A O 1
ATOM 942 N N . ASN A 1 127 ? 31.094 -5.710 -30.328 1.00 54.22 127 ASN A N 1
ATOM 943 C CA . ASN A 1 127 ? 32.156 -4.768 -30.680 1.00 54.22 127 ASN A CA 1
ATOM 944 C C . ASN A 1 127 ? 33.042 -4.385 -29.475 1.00 54.22 127 ASN A C 1
ATOM 946 O O . ASN A 1 127 ? 33.893 -3.509 -29.604 1.00 54.22 127 ASN A O 1
ATOM 950 N N . ALA A 1 128 ? 32.833 -4.980 -28.292 1.00 52.03 128 ALA A N 1
ATOM 951 C CA . ALA A 1 128 ? 33.706 -4.760 -27.140 1.00 52.03 128 ALA A CA 1
ATOM 952 C C . ALA A 1 128 ? 34.942 -5.663 -27.224 1.00 52.03 128 ALA A C 1
ATOM 954 O O . ALA A 1 128 ? 34.814 -6.876 -27.400 1.00 52.03 128 ALA A O 1
ATOM 955 N N . THR A 1 129 ? 36.123 -5.073 -27.035 1.00 44.56 129 THR A N 1
ATOM 956 C CA . THR A 1 129 ? 37.389 -5.795 -26.874 1.00 44.56 129 THR A CA 1
ATOM 957 C C . THR A 1 129 ? 37.875 -5.581 -25.437 1.00 44.56 129 THR A C 1
ATOM 959 O O . THR A 1 129 ? 38.235 -4.453 -25.100 1.00 44.56 129 THR A O 1
ATOM 962 N N . PRO A 1 130 ? 37.886 -6.611 -24.570 1.00 54.34 130 PRO A N 1
ATOM 963 C CA . PRO A 1 130 ? 37.525 -8.005 -24.832 1.00 54.34 130 PRO A CA 1
ATOM 964 C C . PRO A 1 130 ? 36.005 -8.249 -24.887 1.00 54.34 130 PRO A C 1
ATOM 966 O O . PRO A 1 130 ? 35.208 -7.490 -24.333 1.00 54.34 130 PRO A O 1
ATOM 969 N N . LEU A 1 131 ? 35.620 -9.340 -25.557 1.00 50.72 131 LEU A N 1
ATOM 970 C CA . LEU A 1 131 ? 34.230 -9.741 -25.778 1.00 50.72 131 LEU A CA 1
ATOM 971 C C . LEU A 1 131 ? 33.513 -9.921 -24.431 1.00 50.72 131 LEU A C 1
ATOM 973 O O . LEU A 1 131 ? 33.845 -10.837 -23.681 1.00 50.72 131 LEU A O 1
ATOM 977 N N . VAL A 1 132 ? 32.523 -9.080 -24.115 1.00 53.41 132 VAL A N 1
ATOM 978 C CA . VAL A 1 132 ? 31.741 -9.230 -22.875 1.00 53.41 132 VAL A CA 1
ATOM 979 C C . VAL A 1 132 ? 30.861 -10.484 -23.005 1.00 53.41 132 VAL A C 1
ATOM 981 O O . VAL A 1 132 ? 29.989 -10.514 -23.886 1.00 53.41 132 VAL A O 1
ATOM 984 N N . PRO A 1 133 ? 31.061 -11.533 -22.181 1.00 53.84 133 PRO A N 1
ATOM 985 C CA . PRO A 1 133 ? 30.248 -12.740 -22.248 1.00 53.84 133 PRO A CA 1
ATOM 986 C C . PRO A 1 133 ? 28.791 -12.429 -21.902 1.00 53.84 133 PRO A C 1
ATOM 988 O O . PRO A 1 133 ? 28.501 -11.595 -21.043 1.00 53.84 133 PRO A O 1
ATOM 991 N N . GLN A 1 134 ? 27.859 -13.131 -22.545 1.00 56.84 134 GLN A N 1
ATOM 992 C CA . GLN A 1 134 ? 26.463 -13.124 -22.118 1.00 56.84 134 GLN A CA 1
ATOM 993 C C . GLN A 1 134 ? 26.396 -13.600 -20.660 1.00 56.84 134 GLN A C 1
ATOM 995 O O . GLN A 1 134 ? 26.958 -14.645 -20.336 1.00 56.84 134 GLN A O 1
ATOM 1000 N N . VAL A 1 135 ? 25.725 -12.841 -19.786 1.00 59.41 135 VAL A N 1
ATOM 1001 C CA . VAL A 1 135 ? 25.556 -13.217 -18.373 1.00 59.41 135 VAL A CA 1
ATOM 1002 C C . VAL A 1 135 ? 24.940 -14.627 -18.310 1.00 59.41 135 VAL A C 1
ATOM 1004 O O . VAL A 1 135 ? 23.819 -14.803 -18.809 1.00 59.41 135 VAL A O 1
ATOM 1007 N N . PRO A 1 136 ? 25.630 -15.634 -17.730 1.00 59.72 136 PRO A N 1
ATOM 1008 C CA . PRO A 1 136 ? 25.152 -17.014 -17.715 1.00 59.72 136 PRO A CA 1
ATOM 1009 C C . PRO A 1 136 ? 23.755 -17.144 -17.097 1.00 59.72 136 PRO A C 1
ATOM 1011 O O . PRO A 1 136 ? 23.344 -16.339 -16.247 1.00 59.72 136 PRO A O 1
ATOM 1014 N N . MET A 1 137 ? 22.983 -18.147 -17.523 1.00 53.34 137 MET A N 1
ATOM 1015 C CA . MET A 1 137 ? 21.727 -18.498 -16.846 1.00 53.34 137 MET A CA 1
ATOM 1016 C C . MET A 1 137 ? 21.992 -18.723 -15.350 1.00 53.34 137 MET A C 1
ATOM 1018 O O . MET A 1 137 ? 22.921 -19.433 -14.988 1.00 53.34 137 MET A O 1
ATOM 1022 N N . GLY A 1 138 ? 21.212 -18.066 -14.487 1.00 57.59 138 GLY A N 1
ATOM 1023 C CA . GLY A 1 138 ? 21.381 -18.127 -13.027 1.00 57.59 138 GLY A CA 1
ATOM 1024 C C . GLY A 1 138 ? 22.228 -17.011 -12.399 1.00 57.59 138 GLY A C 1
ATOM 1025 O O . GLY A 1 138 ? 22.104 -16.783 -11.200 1.00 57.59 138 GLY A O 1
ATOM 1026 N N . VAL A 1 139 ? 23.008 -16.247 -13.174 1.00 64.69 139 VAL A N 1
ATOM 1027 C CA . VAL A 1 139 ? 23.739 -15.076 -12.647 1.00 64.69 139 VAL A CA 1
ATOM 1028 C C . VAL A 1 139 ? 22.838 -13.828 -12.692 1.00 64.69 139 VAL A C 1
ATOM 1030 O O . VAL A 1 139 ? 22.292 -13.529 -13.761 1.00 64.69 139 VAL A O 1
ATOM 1033 N N . PRO A 1 140 ? 22.630 -13.102 -11.574 1.00 66.19 140 PRO A N 1
ATOM 1034 C CA . PRO A 1 140 ? 21.872 -11.851 -11.568 1.00 66.19 140 PRO A CA 1
ATOM 1035 C C . PRO A 1 140 ? 22.534 -10.787 -12.447 1.00 66.19 140 PRO A C 1
ATOM 1037 O O . PRO A 1 140 ? 23.758 -10.668 -12.471 1.00 66.19 140 PRO A O 1
ATOM 1040 N N . CYS A 1 141 ? 21.734 -9.979 -13.146 1.00 72.62 141 CYS A N 1
ATOM 1041 C CA . CYS A 1 141 ? 22.260 -8.796 -13.822 1.00 72.62 141 CYS A CA 1
ATOM 1042 C C . CYS A 1 141 ? 22.892 -7.859 -12.779 1.00 72.62 141 CYS A C 1
ATOM 1044 O O . CYS A 1 141 ? 22.284 -7.585 -11.747 1.00 72.62 141 CYS A O 1
ATOM 1046 N N . MET A 1 142 ? 24.107 -7.366 -13.027 1.00 71.19 142 MET A N 1
ATOM 1047 C CA . MET A 1 142 ? 24.800 -6.465 -12.092 1.00 71.19 142 MET A CA 1
ATOM 1048 C C . MET A 1 142 ? 24.365 -4.998 -12.235 1.00 71.19 142 MET A C 1
ATOM 1050 O O . MET A 1 142 ? 24.763 -4.156 -11.437 1.00 71.19 142 MET A O 1
ATOM 1054 N N . HIS A 1 143 ? 23.529 -4.691 -13.229 1.00 73.81 143 HIS A N 1
ATOM 1055 C CA . HIS A 1 143 ? 23.102 -3.334 -13.587 1.00 73.81 143 HIS A CA 1
ATOM 1056 C C . HIS A 1 143 ? 21.682 -3.020 -13.103 1.00 73.81 143 HIS A C 1
ATOM 1058 O O . HIS A 1 143 ? 20.914 -2.344 -13.792 1.00 73.81 143 HIS A O 1
ATOM 1064 N N . ILE A 1 144 ? 21.301 -3.560 -11.948 1.00 84.50 144 ILE A N 1
ATOM 1065 C CA . ILE A 1 144 ? 19.970 -3.344 -11.397 1.00 84.50 144 ILE A CA 1
ATOM 1066 C C . ILE A 1 144 ? 19.930 -1.960 -10.753 1.00 84.50 144 ILE A C 1
ATOM 1068 O O . ILE A 1 144 ? 20.750 -1.635 -9.898 1.00 84.50 144 ILE A O 1
ATOM 1072 N N . GLN A 1 145 ? 18.946 -1.147 -11.125 1.00 87.75 145 GLN A N 1
ATOM 1073 C CA . GLN A 1 145 ? 18.759 0.171 -10.533 1.00 87.75 145 GLN A CA 1
ATOM 1074 C C . GLN A 1 145 ? 17.283 0.443 -10.261 1.00 87.75 145 GLN A C 1
ATOM 1076 O O . GLN A 1 145 ? 16.453 0.535 -11.166 1.00 87.75 145 GLN A O 1
ATOM 1081 N N . CYS A 1 146 ? 16.959 0.610 -8.981 1.00 91.88 146 CYS A N 1
ATOM 1082 C CA . CYS A 1 146 ? 15.605 0.873 -8.524 1.00 91.88 146 CYS A CA 1
ATOM 1083 C C . CYS A 1 146 ? 15.113 2.233 -9.031 1.00 91.88 146 CYS A C 1
ATOM 1085 O O . CYS A 1 146 ? 15.660 3.269 -8.656 1.00 91.88 146 CYS A O 1
ATOM 1087 N N . VAL A 1 147 ? 14.003 2.257 -9.774 1.00 92.00 147 VAL A N 1
ATOM 1088 C CA . VAL A 1 147 ? 13.382 3.504 -10.266 1.00 92.00 147 VAL A CA 1
ATOM 1089 C C . VAL A 1 147 ? 12.944 4.462 -9.145 1.00 92.00 147 VAL A C 1
ATOM 1091 O O . VAL A 1 147 ? 12.710 5.646 -9.389 1.00 92.00 147 VAL A O 1
ATOM 1094 N N . ASN A 1 148 ? 12.809 3.953 -7.917 1.00 94.19 148 ASN A N 1
ATOM 1095 C CA . ASN A 1 148 ? 12.268 4.691 -6.780 1.00 94.19 148 ASN A CA 1
ATOM 1096 C C . ASN A 1 148 ? 13.358 5.369 -5.952 1.00 94.19 148 ASN A C 1
ATOM 1098 O O . ASN A 1 148 ? 13.289 6.570 -5.717 1.00 94.19 148 ASN A O 1
ATOM 1102 N N . CYS A 1 149 ? 14.362 4.604 -5.522 1.00 91.81 149 CYS A N 1
ATOM 1103 C CA . CYS A 1 149 ? 15.418 5.092 -4.633 1.00 91.81 149 CYS A CA 1
ATOM 1104 C C . CYS A 1 149 ? 16.818 5.060 -5.259 1.00 91.81 149 CYS A C 1
ATOM 1106 O O . CYS A 1 149 ? 17.789 5.297 -4.551 1.00 91.81 149 CYS A O 1
ATOM 1108 N N . MET A 1 150 ? 16.939 4.705 -6.544 1.00 88.00 150 MET A N 1
ATOM 1109 C CA . MET A 1 150 ? 18.206 4.596 -7.284 1.00 88.00 150 MET A CA 1
ATOM 1110 C C . MET A 1 150 ? 19.207 3.565 -6.729 1.00 88.00 150 MET A C 1
ATOM 1112 O O . MET A 1 150 ? 20.346 3.512 -7.184 1.00 88.00 150 MET A O 1
ATOM 1116 N N . GLY A 1 151 ? 18.795 2.730 -5.770 1.00 88.50 151 GLY A N 1
ATOM 1117 C CA . GLY A 1 151 ? 19.638 1.693 -5.174 1.00 88.50 151 GLY A CA 1
ATOM 1118 C C . GLY A 1 151 ? 19.820 0.473 -6.079 1.00 88.50 151 GLY A C 1
ATOM 1119 O O . GLY A 1 151 ? 19.023 0.240 -6.988 1.00 88.50 151 GLY A O 1
ATOM 1120 N N . ASN A 1 152 ? 20.839 -0.338 -5.777 1.00 89.44 152 ASN A N 1
ATOM 1121 C CA . ASN A 1 152 ? 21.176 -1.555 -6.523 1.00 89.44 152 ASN A CA 1
ATOM 1122 C C . ASN A 1 152 ? 20.248 -2.736 -6.164 1.00 89.44 152 ASN A C 1
ATOM 1124 O O . ASN A 1 152 ? 20.634 -3.682 -5.477 1.00 89.44 152 ASN A O 1
ATOM 1128 N N . HIS A 1 153 ? 18.968 -2.614 -6.514 1.00 91.25 153 HIS A N 1
ATOM 1129 C CA . HIS A 1 153 ? 17.937 -3.642 -6.357 1.00 91.25 153 HIS A CA 1
ATOM 1130 C C . HIS A 1 153 ? 16.730 -3.339 -7.253 1.00 91.25 153 HIS A C 1
ATOM 1132 O O . HIS A 1 153 ? 16.513 -2.196 -7.645 1.00 91.25 153 HIS A O 1
ATOM 1138 N N . ALA A 1 154 ? 15.920 -4.352 -7.566 1.00 92.00 154 ALA A N 1
ATOM 1139 C CA . ALA A 1 154 ? 14.733 -4.168 -8.395 1.00 92.00 154 ALA A CA 1
ATOM 1140 C C . ALA A 1 154 ? 13.663 -3.348 -7.658 1.00 92.00 154 ALA A C 1
ATOM 1142 O O . ALA A 1 154 ? 13.543 -3.416 -6.434 1.00 92.00 154 ALA A O 1
ATOM 1143 N N . ALA A 1 155 ? 12.838 -2.605 -8.387 1.00 93.81 155 ALA A N 1
ATOM 1144 C CA . ALA A 1 155 ? 11.823 -1.714 -7.823 1.00 93.81 155 ALA A CA 1
ATOM 1145 C C . ALA A 1 155 ? 10.762 -2.413 -6.945 1.00 93.81 155 ALA A C 1
ATOM 1147 O O . ALA A 1 155 ? 10.151 -1.776 -6.085 1.00 93.81 155 ALA A O 1
ATOM 1148 N N . ASN A 1 156 ? 10.571 -3.720 -7.133 1.00 91.81 156 ASN A N 1
ATOM 1149 C CA . ASN A 1 156 ? 9.698 -4.584 -6.334 1.00 91.81 156 ASN A CA 1
ATOM 1150 C C . ASN A 1 156 ? 10.398 -5.232 -5.121 1.00 91.81 156 ASN A C 1
ATOM 1152 O O . ASN A 1 156 ? 9.777 -6.006 -4.394 1.00 91.81 156 ASN A O 1
ATOM 1156 N N . SER A 1 157 ? 11.669 -4.914 -4.871 1.00 92.50 157 SER A N 1
ATOM 1157 C CA . SER A 1 157 ? 12.438 -5.460 -3.755 1.00 92.50 157 SER A CA 1
ATOM 1158 C C . SER A 1 157 ? 11.958 -4.932 -2.402 1.00 92.50 157 SER A C 1
ATOM 1160 O O . SER A 1 157 ? 11.786 -3.727 -2.204 1.00 92.50 157 SER A O 1
ATOM 1162 N N . MET A 1 158 ? 11.867 -5.828 -1.415 1.00 92.50 158 MET A N 1
ATOM 1163 C CA . MET A 1 158 ? 11.608 -5.461 -0.016 1.00 92.50 158 MET A CA 1
ATOM 1164 C C . MET A 1 158 ? 12.747 -4.648 0.619 1.00 92.50 158 MET A C 1
ATOM 1166 O O . MET A 1 158 ? 12.543 -4.024 1.657 1.00 92.50 158 MET A O 1
ATOM 1170 N N . LYS A 1 159 ? 13.933 -4.633 -0.008 1.00 91.25 159 LYS A N 1
ATOM 1171 C CA . LYS A 1 159 ? 15.086 -3.821 0.414 1.00 91.25 159 LYS A CA 1
ATOM 1172 C C . LYS A 1 159 ? 14.935 -2.339 0.046 1.00 91.25 159 LYS A C 1
ATOM 1174 O O . LYS A 1 159 ? 15.740 -1.522 0.480 1.00 91.25 159 LYS A O 1
ATOM 1179 N N . CYS A 1 160 ? 13.935 -1.981 -0.763 1.00 93.44 160 CYS A N 1
ATOM 1180 C CA . CYS A 1 160 ? 13.708 -0.598 -1.160 1.00 93.44 160 CYS A CA 1
ATOM 1181 C C . CYS A 1 160 ? 13.200 0.240 0.022 1.00 93.44 160 CYS A C 1
ATOM 1183 O O . CYS A 1 160 ? 12.264 -0.156 0.716 1.00 93.44 160 CYS A O 1
ATOM 1185 N N . SER A 1 161 ? 13.741 1.447 0.211 1.00 93.56 161 SER A N 1
ATOM 1186 C CA . SER A 1 161 ? 13.251 2.373 1.244 1.00 93.56 161 SER A CA 1
ATOM 1187 C C . SER A 1 161 ? 11.755 2.677 1.080 1.00 93.56 161 SER A C 1
ATOM 1189 O O . SER A 1 161 ? 11.009 2.685 2.059 1.00 93.56 161 SER A O 1
ATOM 1191 N N . PHE A 1 162 ? 11.271 2.797 -0.160 1.00 93.88 162 PHE A N 1
ATOM 1192 C CA . PHE A 1 162 ? 9.847 2.983 -0.451 1.00 93.88 162 PHE A CA 1
ATOM 1193 C C . PHE A 1 162 ? 8.985 1.796 -0.003 1.00 93.88 162 PHE A C 1
ATOM 1195 O O . PHE A 1 162 ? 7.849 2.000 0.420 1.00 93.88 162 PHE A O 1
ATOM 1202 N N . TRP A 1 163 ? 9.515 0.567 -0.018 1.00 92.25 163 TRP A N 1
ATOM 1203 C CA . TRP A 1 163 ? 8.818 -0.581 0.564 1.00 92.25 163 TRP A CA 1
ATOM 1204 C C . TRP A 1 163 ? 8.663 -0.425 2.081 1.00 92.25 163 TRP A C 1
ATOM 1206 O O . TRP A 1 163 ? 7.582 -0.672 2.620 1.00 92.25 163 TRP A O 1
ATOM 1216 N N . GLY A 1 164 ? 9.707 0.019 2.785 1.00 88.94 164 GLY A N 1
ATOM 1217 C CA . GLY A 1 164 ? 9.639 0.312 4.222 1.00 88.94 164 GLY A CA 1
ATOM 1218 C C . GLY A 1 164 ? 8.581 1.370 4.554 1.00 88.94 164 GLY A C 1
ATOM 1219 O O . GLY A 1 164 ? 7.822 1.218 5.509 1.00 88.94 164 GLY A O 1
ATOM 1220 N N . HIS A 1 165 ? 8.451 2.382 3.695 1.00 91.62 165 HIS A N 1
ATOM 1221 C CA . HIS A 1 165 ? 7.520 3.502 3.856 1.00 91.62 165 HIS A CA 1
ATOM 1222 C C . HIS A 1 165 ? 6.193 3.351 3.096 1.00 91.62 165 HIS A C 1
ATOM 1224 O O . HIS A 1 165 ? 5.435 4.310 2.978 1.00 91.62 165 HIS A O 1
ATOM 1230 N N . ARG A 1 166 ? 5.845 2.146 2.631 1.00 90.38 166 ARG A N 1
ATOM 1231 C CA . ARG A 1 166 ? 4.629 1.893 1.831 1.00 90.38 166 ARG A CA 1
ATOM 1232 C C . ARG A 1 166 ? 3.301 2.251 2.512 1.00 90.38 166 ARG A C 1
ATOM 1234 O O . ARG A 1 166 ? 2.292 2.351 1.829 1.00 90.38 166 ARG A O 1
ATOM 1241 N N . PHE A 1 167 ? 3.282 2.441 3.831 1.00 85.38 167 PHE A N 1
ATOM 1242 C CA . PHE A 1 167 ? 2.115 2.910 4.599 1.00 85.38 167 PHE A CA 1
ATOM 1243 C C . PHE A 1 167 ? 2.183 4.406 4.963 1.00 85.38 167 PHE A C 1
ATOM 1245 O O . PHE A 1 167 ? 1.400 4.885 5.778 1.00 85.38 167 PHE A O 1
ATOM 1252 N N . ASN A 1 168 ? 3.147 5.142 4.405 1.00 87.31 168 ASN A N 1
ATOM 1253 C CA . ASN A 1 168 ? 3.348 6.568 4.631 1.00 87.31 168 ASN A CA 1
ATOM 1254 C C . ASN A 1 168 ? 3.327 7.305 3.282 1.00 87.31 168 ASN A C 1
ATOM 1256 O O . ASN A 1 168 ? 4.360 7.541 2.654 1.00 87.31 168 ASN A O 1
ATOM 1260 N N . SER A 1 169 ? 2.118 7.634 2.816 1.00 86.50 169 SER A N 1
ATOM 1261 C CA . SER A 1 169 ? 1.930 8.261 1.502 1.00 86.50 169 SER A CA 1
ATOM 1262 C C . SER A 1 169 ? 2.591 9.641 1.393 1.00 86.50 169 SER A C 1
ATOM 1264 O O . SER A 1 169 ? 3.122 9.977 0.335 1.00 86.50 169 SER A O 1
ATOM 1266 N N . ASP A 1 170 ? 2.629 10.408 2.485 1.00 89.69 170 ASP A N 1
ATOM 1267 C CA . ASP A 1 170 ? 3.238 11.740 2.509 1.00 89.69 170 ASP A CA 1
ATOM 1268 C C . ASP A 1 170 ? 4.760 11.657 2.406 1.00 89.69 170 ASP A C 1
ATOM 1270 O O . ASP A 1 170 ? 5.376 12.419 1.660 1.00 89.69 170 ASP A O 1
ATOM 1274 N N . TRP A 1 171 ? 5.369 10.663 3.061 1.00 92.88 171 TRP A N 1
ATOM 1275 C CA . TRP A 1 171 ? 6.786 10.360 2.875 1.00 92.88 171 TRP A CA 1
ATOM 1276 C C . TRP A 1 171 ? 7.092 10.026 1.412 1.00 92.88 171 TRP A C 1
ATOM 1278 O O . TRP A 1 171 ? 8.011 10.608 0.844 1.00 92.88 171 TRP A O 1
ATOM 1288 N N . ILE A 1 172 ? 6.291 9.170 0.765 1.00 93.19 172 ILE A N 1
ATOM 1289 C CA . ILE A 1 172 ? 6.495 8.792 -0.647 1.00 93.19 172 ILE A CA 1
ATOM 1290 C C . ILE A 1 172 ? 6.403 10.017 -1.567 1.00 93.19 172 ILE A C 1
ATOM 1292 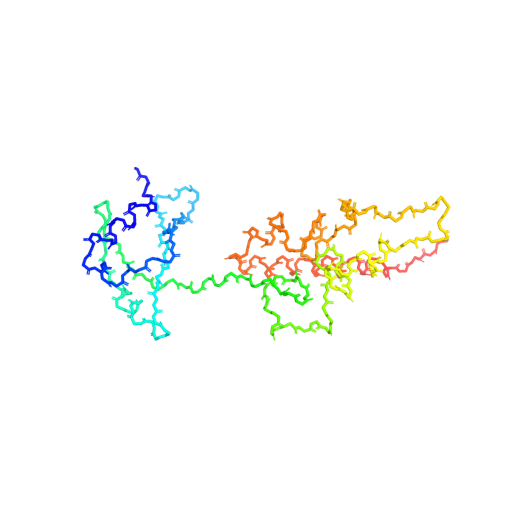O O . ILE A 1 172 ? 7.259 10.203 -2.434 1.00 93.19 172 ILE A O 1
ATOM 1296 N N . LYS A 1 173 ? 5.396 10.879 -1.371 1.00 91.88 173 LYS A N 1
ATOM 1297 C CA . LYS A 1 173 ? 5.233 12.120 -2.148 1.00 91.88 173 LYS A CA 1
ATOM 1298 C C . LYS A 1 173 ? 6.438 13.048 -1.990 1.00 91.88 173 LYS A C 1
ATOM 1300 O O . LYS A 1 173 ? 6.943 13.558 -2.990 1.00 91.88 173 LYS A O 1
ATOM 1305 N N . ARG A 1 174 ? 6.911 13.235 -0.753 1.00 94.06 174 ARG A N 1
ATOM 1306 C CA . ARG A 1 174 ? 8.072 14.076 -0.439 1.00 94.06 174 ARG A CA 1
ATOM 1307 C C . ARG A 1 174 ? 9.351 13.546 -1.086 1.00 94.06 174 ARG A C 1
ATOM 1309 O O . ARG A 1 174 ? 10.053 14.309 -1.736 1.00 94.06 174 ARG A O 1
ATOM 1316 N N . GLN A 1 175 ? 9.607 12.242 -1.006 1.00 93.69 175 GLN A N 1
ATOM 1317 C CA . GLN A 1 175 ? 10.794 11.638 -1.618 1.00 93.69 175 GLN A CA 1
ATOM 1318 C C . GLN A 1 175 ? 10.812 11.782 -3.143 1.00 93.69 175 GLN A C 1
ATOM 1320 O O . GLN A 1 175 ? 11.844 12.116 -3.718 1.00 93.69 175 GLN A O 1
ATOM 1325 N N . TYR A 1 176 ? 9.673 11.618 -3.827 1.00 92.62 176 TYR A N 1
ATOM 1326 C CA . TYR A 1 176 ? 9.632 11.906 -5.265 1.00 92.62 176 TYR A CA 1
ATOM 1327 C C . TYR A 1 176 ? 9.810 13.392 -5.592 1.00 92.62 176 TYR A C 1
ATOM 1329 O O . TYR A 1 176 ? 10.325 13.709 -6.665 1.00 92.62 176 TYR A O 1
ATOM 1337 N N . ALA A 1 177 ? 9.388 14.309 -4.717 1.00 89.62 177 ALA A N 1
ATOM 1338 C CA . ALA A 1 177 ? 9.659 15.733 -4.899 1.00 89.62 177 ALA A CA 1
ATOM 1339 C C . ALA A 1 177 ? 11.166 16.028 -4.822 1.00 89.62 177 ALA A C 1
ATOM 1341 O O . ALA A 1 177 ? 11.687 16.676 -5.728 1.00 89.62 177 ALA A O 1
ATOM 1342 N N . GLU A 1 178 ? 11.864 15.465 -3.833 1.00 87.44 178 GLU A N 1
ATOM 1343 C CA . GLU A 1 178 ? 13.323 15.569 -3.680 1.00 87.44 178 GLU A CA 1
ATOM 1344 C C . GLU A 1 178 ? 14.056 14.992 -4.912 1.00 87.44 178 GLU A C 1
ATOM 1346 O O . GLU A 1 178 ? 14.882 15.669 -5.524 1.00 87.44 178 GLU A O 1
ATOM 1351 N N . VAL A 1 179 ? 13.686 13.788 -5.378 1.00 79.94 179 VAL A N 1
ATOM 1352 C CA . VAL A 1 179 ? 14.277 13.174 -6.589 1.00 79.94 179 VAL A CA 1
ATOM 1353 C C . VAL A 1 179 ? 14.072 14.041 -7.840 1.00 79.94 179 VAL A C 1
ATOM 1355 O O . VAL A 1 179 ? 14.972 14.136 -8.677 1.00 79.94 179 VAL A O 1
ATOM 1358 N N . ARG A 1 180 ? 12.904 14.684 -7.995 1.00 83.19 180 ARG A N 1
ATOM 1359 C CA . ARG A 1 180 ? 12.647 15.606 -9.118 1.00 83.19 180 ARG A CA 1
ATOM 1360 C C . ARG A 1 180 ? 13.521 16.857 -9.046 1.00 83.19 180 ARG A C 1
ATOM 1362 O O . ARG A 1 180 ? 14.050 17.261 -10.077 1.00 83.19 180 ARG A O 1
ATOM 1369 N N . GLN A 1 181 ? 13.698 17.430 -7.857 1.00 81.44 181 GLN A N 1
ATOM 1370 C CA . GLN A 1 181 ? 14.559 18.597 -7.649 1.00 81.44 181 GLN A CA 1
ATOM 1371 C C . GLN A 1 181 ? 16.025 18.282 -7.962 1.00 81.44 181 GLN A C 1
ATOM 1373 O O . GLN A 1 181 ? 16.658 19.029 -8.702 1.00 81.44 181 GLN A O 1
ATOM 1378 N N . HIS A 1 182 ? 16.545 17.142 -7.495 1.00 76.88 182 HIS A N 1
ATOM 1379 C CA . HIS A 1 182 ? 17.911 16.719 -7.820 1.00 76.88 182 HIS A CA 1
ATOM 1380 C C . HIS A 1 182 ? 18.143 16.606 -9.332 1.00 76.88 182 HIS A C 1
ATOM 1382 O O . HIS A 1 182 ? 19.148 17.101 -9.832 1.00 76.88 182 HIS A O 1
ATOM 1388 N N . ARG A 1 183 ? 17.196 16.017 -10.077 1.00 76.38 183 ARG A N 1
ATOM 1389 C CA . ARG A 1 183 ? 17.299 15.900 -11.542 1.00 76.38 183 ARG A CA 1
ATOM 1390 C C . ARG A 1 183 ? 17.295 17.259 -12.244 1.00 76.38 183 ARG A C 1
ATOM 1392 O O . ARG A 1 183 ? 18.102 17.459 -13.145 1.00 76.38 183 ARG A O 1
ATOM 1399 N N . ALA A 1 184 ? 16.425 18.177 -11.822 1.00 78.81 184 ALA A N 1
ATOM 1400 C CA . ALA A 1 184 ? 16.373 19.529 -12.377 1.00 78.81 184 ALA A CA 1
ATOM 1401 C C . ALA A 1 184 ? 17.687 20.293 -12.130 1.00 78.81 184 ALA A C 1
ATOM 1403 O O . ALA A 1 184 ? 18.225 20.922 -13.039 1.00 78.81 184 ALA A O 1
ATOM 1404 N N . ASN A 1 185 ? 18.255 20.167 -10.928 1.00 78.56 185 ASN A N 1
ATOM 1405 C CA . ASN A 1 185 ? 19.519 20.812 -10.578 1.00 78.56 185 ASN A CA 1
ATOM 1406 C C . ASN A 1 185 ? 20.702 20.251 -11.382 1.00 78.56 185 ASN A C 1
ATOM 1408 O O . ASN A 1 185 ? 21.530 21.025 -11.860 1.00 78.56 185 ASN A O 1
ATOM 1412 N N . SER A 1 186 ? 20.772 18.929 -11.581 1.00 72.50 186 SER A N 1
ATOM 1413 C CA . SER A 1 186 ? 21.821 18.309 -12.402 1.00 72.50 186 SER A CA 1
ATOM 1414 C C . SER A 1 186 ? 21.762 18.760 -13.865 1.00 72.50 186 SER A C 1
ATOM 1416 O O . SER A 1 186 ? 22.803 19.038 -14.451 1.00 72.50 186 SER A O 1
ATOM 1418 N N . GLN A 1 187 ? 20.563 18.889 -14.445 1.00 71.50 187 GLN A N 1
ATOM 1419 C CA . GLN A 1 187 ? 20.391 19.362 -15.826 1.00 71.50 187 GLN A CA 1
ATOM 1420 C C . GLN A 1 187 ? 20.827 20.822 -16.005 1.00 71.50 187 GLN A C 1
ATOM 1422 O O . GLN A 1 187 ? 21.453 21.155 -17.007 1.00 71.50 187 GLN A O 1
ATOM 1427 N N . ASN A 1 188 ? 20.555 21.683 -15.021 1.00 68.50 188 ASN A N 1
ATOM 1428 C CA . ASN A 1 188 ? 20.976 23.084 -15.071 1.00 68.50 188 ASN A CA 1
ATOM 1429 C C . ASN A 1 188 ? 22.503 23.243 -14.997 1.00 68.50 188 ASN A C 1
ATOM 1431 O O . ASN A 1 188 ? 23.048 24.106 -15.675 1.00 68.50 188 ASN A O 1
ATOM 1435 N N . GLN A 1 189 ? 23.204 22.394 -14.237 1.00 60.19 189 GLN A N 1
ATOM 1436 C CA . GLN A 1 189 ? 24.673 22.421 -14.164 1.00 60.19 189 GLN A CA 1
ATOM 1437 C C . GLN A 1 189 ? 25.340 21.947 -15.464 1.00 60.19 189 GLN A C 1
ATOM 1439 O O . GLN A 1 189 ? 26.375 22.485 -15.852 1.00 60.19 189 GLN A O 1
ATOM 1444 N N . SER A 1 190 ? 24.737 20.982 -16.169 1.00 58.06 190 SER A N 1
ATOM 1445 C CA . SER A 1 190 ? 25.233 20.496 -17.469 1.00 58.06 190 SER A CA 1
ATOM 1446 C C . SER A 1 190 ? 25.067 21.503 -18.616 1.00 58.06 190 SER A C 1
ATOM 1448 O O . SER A 1 190 ? 25.725 21.356 -19.639 1.00 58.06 190 SER A O 1
ATOM 1450 N N . ASN A 1 191 ? 24.209 22.517 -18.454 1.00 56.06 191 ASN A N 1
ATOM 1451 C CA . ASN A 1 191 ? 23.910 23.522 -19.481 1.00 56.06 191 ASN A CA 1
ATOM 1452 C C . ASN A 1 191 ? 24.687 24.842 -19.301 1.00 56.06 191 ASN A C 1
ATOM 1454 O O . ASN A 1 191 ? 24.413 25.812 -20.007 1.00 56.06 191 ASN A O 1
ATOM 1458 N N . THR A 1 192 ? 25.642 24.910 -18.368 1.00 48.22 192 THR A N 1
ATOM 1459 C CA . THR A 1 192 ? 26.481 26.105 -18.181 1.00 48.22 192 THR A CA 1
ATOM 1460 C C . THR A 1 192 ? 27.500 26.199 -19.330 1.00 48.22 192 THR A C 1
ATOM 1462 O O . THR A 1 192 ? 28.277 25.256 -19.497 1.00 48.22 192 THR A O 1
ATOM 1465 N N . PRO A 1 193 ? 27.535 27.279 -20.140 1.00 47.69 193 PRO A N 1
ATOM 1466 C CA . PRO A 1 193 ? 28.496 27.391 -21.230 1.00 47.69 193 PRO A CA 1
ATOM 1467 C C . PRO A 1 193 ? 29.913 27.475 -20.662 1.00 47.69 193 PRO A C 1
ATOM 1469 O O . PRO A 1 193 ? 30.191 28.291 -19.782 1.00 47.69 193 PRO A O 1
ATOM 1472 N N . HIS A 1 194 ? 30.814 26.646 -21.186 1.00 48.56 194 HIS A N 1
ATOM 1473 C CA . HIS A 1 194 ? 32.245 26.765 -20.940 1.00 48.56 194 HIS A CA 1
ATOM 1474 C C . HIS A 1 194 ? 32.717 28.072 -21.594 1.00 48.56 194 HIS A C 1
ATOM 1476 O O . HIS A 1 194 ? 32.919 28.131 -22.805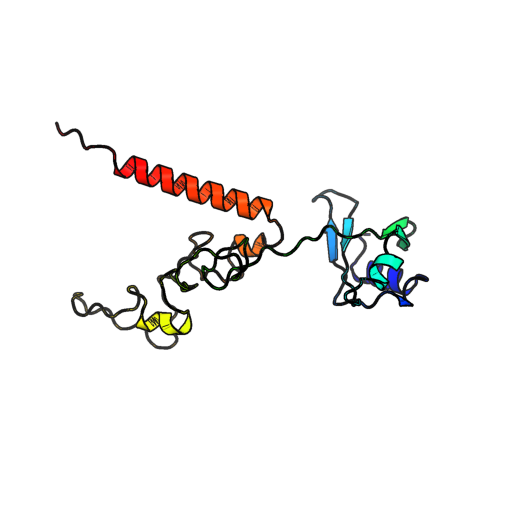 1.00 48.56 194 HIS A O 1
ATOM 1482 N N . VAL A 1 195 ? 32.836 29.147 -20.812 1.00 49.94 195 VAL A N 1
ATOM 1483 C CA . VAL A 1 195 ? 33.501 30.374 -21.263 1.00 49.94 195 VAL A CA 1
ATOM 1484 C C . VAL A 1 195 ? 34.985 30.034 -21.365 1.00 49.94 195 VAL A C 1
ATOM 1486 O O . VAL A 1 195 ? 35.657 29.852 -20.352 1.00 49.94 195 VAL A O 1
ATOM 1489 N N . GLY A 1 196 ? 35.451 29.814 -22.594 1.00 46.53 196 GLY A N 1
ATOM 1490 C CA . GLY A 1 196 ? 36.863 29.610 -22.899 1.00 46.53 196 GLY A CA 1
ATOM 1491 C C . GLY A 1 196 ? 37.656 30.884 -22.621 1.00 46.53 196 GLY A C 1
ATOM 1492 O O . GLY A 1 196 ? 37.212 31.975 -22.986 1.00 46.53 196 GLY A O 1
ATOM 1493 N N . GLN A 1 197 ? 38.795 30.718 -21.951 1.00 41.16 197 GLN A N 1
ATOM 1494 C CA . GLN A 1 197 ? 39.915 31.657 -21.990 1.00 41.16 197 GLN A CA 1
ATOM 1495 C C . GLN A 1 197 ? 40.869 31.230 -23.101 1.00 41.16 197 GLN A C 1
ATOM 1497 O O . GLN A 1 197 ? 40.989 29.999 -23.308 1.00 41.16 197 GLN A O 1
#

Sequence (197 aa):
MLATADDVANALKASPLAQNIYFTGQPRLVRNSRHSTTCTAYFNIWDSLAGTKAKTLIGQLVSMGGKTCQIQAAKANPRAALCQQCWRWGHSASGCTAKALSCPECSGPHEQGQHRQMAGCCKRNLNATPLVPQVPMGVPCMHIQCVNCMGNHAANSMKCSFWGHRFNSDWIKRQYAEVRQHRANSQNQSNTPHVGQ